Protein 1ZGK (pdb70)

Sequence (281 aa):
PKVGRLIYTAGGYFRQSLSYLEAYNPSNGTWLRLADLQQVPRRSGLAGCVVGGLLYAVGGRNNSPDGNTDSSALDCYNPTNQWSPPCAPSVPRNRIGVGVIDGHIYAVGGSHGCIHHNSVERYEPERDEEWHLVAPLTRRIGVGVAVLNRLLYAVGGFDGTNRLNSAECYYPERRNEWRITANTIRSGAGVCVVLHNCIYAAGGYDGQDQLNSVERYDVETETWTTFVAPKHRRSALGITVHQGRIYVLGGYDGHTTFLDSVECYDPDTDTWSEVTRTSGRSGVGVVAVT

Structure (mmCIF, N/CA/C/O backbone):
data_1ZGK
#
_entry.id   1ZGK
#
_cell.length_a   85.745
_cell.length_b   85.745
_cell.length_c   147.818
_cell.angle_alpha   90.00
_cell.angle_beta   90.00
_cell.angle_gamma   120.00
#
_symmetry.space_group_name_H-M   'P 65 2 2'
#
loop_
_entity.id
_entity.type
_entity.pdbx_description
1 polymer 'Kelch-like ECH-associated protein 1'
2 water water
#
loop_
_atom_site.group_PDB
_atom_site.id
_atom_site.type_symbol
_atom_site.label_atom_id
_atom_site.label_alt_id
_atom_site.label_comp_id
_atom_site.label_asym_id
_atom_site.label_entity_id
_atom_site.label_seq_id
_atom_site.pdbx_PDB_ins_code
_atom_site.Cartn_x
_atom_site.Cartn_y
_atom_site.Cartn_z
_atom_site.occupancy
_atom_site.B_iso_or_equiv
_atom_site.auth_seq_id
_atom_site.auth_comp_id
_atom_site.auth_asym_id
_atom_site.auth_atom_id
_atom_site.pdbx_PDB_model_num
ATOM 1 N N . PRO A 1 21 ? 0.865 43.995 46.751 1.00 23.26 322 PRO A N 1
ATOM 2 C CA . PRO A 1 21 ? 2.136 44.712 46.699 1.00 22.59 322 PRO A CA 1
ATOM 3 C C . PRO A 1 21 ? 3.002 44.380 47.899 1.00 21.43 322 PRO A C 1
ATOM 4 O O . PRO A 1 21 ? 2.488 44.183 48.998 1.00 21.43 322 PRO A O 1
ATOM 8 N N . LYS A 1 22 ? 4.309 44.278 47.682 1.00 19.66 323 LYS A N 1
ATOM 9 C CA . LYS A 1 22 ? 5.251 44.151 48.781 1.00 18.42 323 LYS A CA 1
ATOM 10 C C . LYS A 1 22 ? 5.430 45.558 49.329 1.00 17.50 323 LYS A C 1
ATOM 11 O O . LYS A 1 22 ? 5.798 46.464 48.598 1.00 19.31 323 LYS A O 1
ATOM 13 N N . VAL A 1 23 ? 5.130 45.757 50.606 1.00 15.59 324 VAL A N 1
ATOM 14 C CA . VAL A 1 23 ? 5.135 47.108 51.170 1.00 14.18 324 VAL A CA 1
ATOM 15 C C . VAL A 1 23 ? 6.108 47.289 52.319 1.00 13.24 324 VAL A C 1
ATOM 16 O O . VAL A 1 23 ? 6.126 48.341 52.952 1.00 13.89 324 VAL A O 1
ATOM 20 N N . GLY A 1 24 ? 6.933 46.282 52.580 1.00 11.75 325 GLY A N 1
ATOM 21 C CA . GLY A 1 24 ? 8.011 46.427 53.544 1.00 10.99 325 GLY A CA 1
ATOM 22 C C . GLY A 1 24 ? 7.674 45.941 54.936 1.00 10.66 325 GLY A C 1
ATOM 23 O O . GLY A 1 24 ? 8.347 46.319 55.889 1.00 11.07 325 GLY A O 1
ATOM 24 N N . ARG A 1 25 ? 6.666 45.087 55.077 1.00 10.33 326 ARG A N 1
ATOM 25 C CA . ARG A 1 25 ? 6.367 44.529 56.397 1.00 10.19 326 ARG A CA 1
ATOM 26 C C . ARG A 1 25 ? 7.509 43.649 56.881 1.00 8.68 326 ARG A C 1
ATOM 27 O O . ARG A 1 25 ? 8.264 43.078 56.096 1.00 8.49 326 ARG A O 1
ATOM 35 N N . LEU A 1 26 ? 7.630 43.582 58.187 1.00 7.91 327 LEU A N 1
ATOM 36 C CA . LEU A 1 26 ? 8.721 42.872 58.839 1.00 7.51 327 LEU A CA 1
ATOM 37 C C . LEU A 1 26 ? 8.191 41.779 59.745 1.00 7.59 327 LEU A C 1
ATOM 38 O O . LEU A 1 26 ? 7.041 41.815 60.190 1.00 8.20 327 LEU A O 1
ATOM 43 N N . ILE A 1 27 ? 9.063 40.823 60.048 1.00 7.39 328 ILE A N 1
ATOM 44 C CA . ILE A 1 27 ? 8.787 39.779 61.007 1.00 7.39 328 ILE A CA 1
ATOM 45 C C . ILE A 1 27 ? 9.423 40.194 62.316 1.00 7.15 328 ILE A C 1
ATOM 46 O O . ILE A 1 27 ? 10.639 40.354 62.383 1.00 8.73 328 ILE A O 1
ATOM 51 N N . TYR A 1 28 ? 8.605 40.335 63.361 1.00 6.94 329 TYR A N 1
ATOM 52 C CA . TYR A 1 28 ? 9.080 40.720 64.684 1.00 7.37 329 TYR A CA 1
ATOM 53 C C . TYR A 1 28 ? 9.160 39.508 65.576 1.00 7.63 329 TYR A C 1
ATOM 54 O O . TYR A 1 28 ? 8.223 38.694 65.610 1.00 8.70 329 TYR A O 1
ATOM 63 N N . THR A 1 29 ? 10.264 39.384 66.303 1.00 7.59 330 THR A N 1
ATOM 64 C CA . THR A 1 29 ? 10.420 38.366 67.329 1.00 7.30 330 THR A CA 1
ATOM 65 C C . THR A 1 29 ? 10.688 39.042 68.661 1.00 6.85 330 THR A C 1
ATOM 66 O O . THR A 1 29 ? 11.610 39.855 68.784 1.00 7.88 330 THR A O 1
ATOM 70 N N . ALA A 1 30 ? 9.870 38.681 69.642 1.00 6.87 331 ALA A N 1
ATOM 71 C CA . ALA A 1 30 ? 9.887 39.264 70.968 1.00 6.86 331 ALA A CA 1
ATOM 72 C C . ALA A 1 30 ? 10.173 38.201 72.002 1.00 6.61 331 ALA A C 1
ATOM 73 O O . ALA A 1 30 ? 9.537 37.139 72.013 1.00 7.35 331 ALA A O 1
ATOM 75 N N . GLY A 1 31 ? 11.124 38.492 72.882 1.00 6.48 332 GLY A N 1
ATOM 76 C CA . GLY A 1 31 ? 11.410 37.624 73.997 1.00 6.72 332 GLY A CA 1
ATOM 77 C C . GLY A 1 31 ? 12.072 36.338 73.551 1.00 6.70 332 GLY A C 1
ATOM 78 O O . GLY A 1 31 ? 12.822 36.316 72.588 1.00 7.90 332 GLY A O 1
ATOM 79 N N . GLY A 1 32 ? 11.818 35.278 74.294 1.00 6.52 333 GLY A N 1
ATOM 80 C CA . GLY A 1 32 ? 12.427 33.992 74.054 1.00 7.28 333 GLY A CA 1
ATOM 81 C C . GLY A 1 32 ? 13.278 33.535 75.204 1.00 6.77 333 GLY A C 1
ATOM 82 O O . GLY A 1 32 ? 13.302 34.159 76.257 1.00 7.50 333 GLY A O 1
ATOM 83 N N . TYR A 1 33 ? 13.947 32.403 74.998 1.00 6.56 334 TYR A N 1
ATOM 84 C CA . TYR A 1 33 ? 14.718 31.756 76.033 1.00 6.40 334 TYR A CA 1
ATOM 85 C C . TYR A 1 33 ? 16.018 31.224 75.469 1.00 6.34 334 TYR A C 1
ATOM 86 O O . TYR A 1 33 ? 16.037 30.496 74.487 1.00 6.61 334 TYR A O 1
ATOM 95 N N . PHE A 1 34 ? 17.118 31.574 76.121 1.00 6.54 335 PHE A N 1
ATOM 96 C CA . PHE A 1 34 ? 18.409 30.927 75.923 1.00 7.27 335 PHE A CA 1
ATOM 97 C C . PHE A 1 34 ? 19.190 31.188 77.189 1.00 7.29 335 PHE A C 1
ATOM 98 O O . PHE A 1 34 ? 19.546 32.332 77.473 1.00 7.18 335 PHE A O 1
ATOM 106 N N . ARG A 1 35 ? 19.365 30.141 77.987 1.00 7.14 336 ARG A N 1
ATOM 107 C CA . ARG A 1 35 ? 19.961 30.190 79.327 1.00 7.44 336 ARG A CA 1
ATOM 108 C C . ARG A 1 35 ? 19.092 30.858 80.379 1.00 7.93 336 ARG A C 1
ATOM 109 O O . ARG A 1 35 ? 19.200 30.534 81.542 1.00 10.41 336 ARG A O 1
ATOM 117 N N . GLN A 1 36 ? 18.247 31.790 79.963 1.00 6.75 337 GLN A N 1
ATOM 118 C CA . GLN A 1 36 ? 17.231 32.420 80.781 1.00 6.64 337 GLN A CA 1
ATOM 119 C C . GLN A 1 36 ? 16.268 33.111 79.808 1.00 6.19 337 GLN A C 1
ATOM 120 O O . GLN A 1 36 ? 16.555 33.225 78.607 1.00 6.11 337 GLN A O 1
ATOM 129 N N . SER A 1 37 ? 15.153 33.602 80.320 1.00 6.35 338 SER A N 1
ATOM 130 C CA . SER A 1 37 ? 14.222 34.380 79.488 1.00 6.47 338 SER A CA 1
ATOM 131 C C . SER A 1 37 ? 14.898 35.657 79.007 1.00 6.90 338 SER A C 1
ATOM 132 O O . SER A 1 37 ? 15.695 36.253 79.730 1.00 7.75 338 SER A O 1
ATOM 135 N N . LEU A 1 38 ? 14.528 36.093 77.805 1.00 6.61 339 LEU A N 1
ATOM 136 C CA . LEU A 1 38 ? 15.193 37.163 77.090 1.00 6.95 339 LEU A CA 1
ATOM 137 C C . LEU A 1 38 ? 14.256 38.360 76.922 1.00 7.32 339 LEU A C 1
ATOM 138 O O . LEU A 1 38 ? 13.025 38.230 76.961 1.00 7.95 339 LEU A O 1
ATOM 143 N N . SER A 1 39 ? 14.857 39.521 76.674 1.00 6.97 340 SER A N 1
ATOM 144 C CA . SER A 1 39 ? 14.120 40.763 76.474 1.00 7.50 340 SER A CA 1
ATOM 145 C C . SER A 1 39 ? 14.216 41.292 75.049 1.00 7.92 340 SER A C 1
ATOM 146 O O . SER A 1 39 ? 13.704 42.380 74.771 1.00 9.31 340 SER A O 1
ATOM 151 N N . TYR A 1 40 ? 14.825 40.538 74.145 1.00 7.23 341 TYR A N 1
ATOM 152 C CA . TYR A 1 40 ? 15.048 41.014 72.792 1.00 7.92 341 TYR A CA 1
ATOM 153 C C . TYR A 1 40 ? 13.763 41.322 72.051 1.00 8.10 341 TYR A C 1
ATOM 154 O O . TYR A 1 40 ? 12.801 40.564 72.115 1.00 9.17 341 TYR A O 1
ATOM 171 N N . LEU A 1 41 ? 13.793 42.396 71.275 1.00 7.89 342 LEU A N 1
ATOM 172 C CA . LEU A 1 41 ? 12.840 42.612 70.204 1.00 6.85 342 LEU A CA 1
ATOM 173 C C . LEU A 1 41 ? 13.671 42.908 68.979 1.00 6.99 342 LEU A C 1
ATOM 174 O O . LEU A 1 41 ? 14.482 43.838 68.985 1.00 7.70 342 LEU A O 1
ATOM 179 N N . GLU A 1 42 ? 13.495 42.086 67.957 1.00 6.91 343 GLU A N 1
ATOM 180 C CA . GLU A 1 42 ? 14.212 42.245 66.709 1.00 7.55 343 GLU A CA 1
ATOM 181 C C . GLU A 1 42 ? 13.274 42.050 65.550 1.00 7.83 343 GLU A C 1
ATOM 182 O O . GLU A 1 42 ? 12.295 41.331 65.663 1.00 8.70 343 GLU A O 1
ATOM 188 N N . ALA A 1 43 ? 13.564 42.734 64.455 1.00 8.20 344 ALA A N 1
ATOM 189 C CA . ALA A 1 43 ? 12.741 42.666 63.252 1.00 7.72 344 ALA A CA 1
ATOM 190 C C . ALA A 1 43 ? 13.594 42.196 62.083 1.00 8.20 344 ALA A C 1
ATOM 191 O O . ALA A 1 43 ? 14.674 42.730 61.846 1.00 9.13 344 ALA A O 1
ATOM 193 N N . TYR A 1 44 ? 13.085 41.207 61.363 1.00 8.52 345 TYR A N 1
ATOM 194 C CA . TYR A 1 44 ? 13.707 40.659 60.171 1.00 9.29 345 TYR A CA 1
ATOM 195 C C . TYR A 1 44 ? 12.985 41.156 58.935 1.00 9.61 345 TYR A C 1
ATOM 196 O O . TYR A 1 44 ? 11.751 41.117 58.867 1.00 9.39 345 TYR A O 1
ATOM 205 N N . ASN A 1 45 ? 13.763 41.620 57.959 1.00 10.61 346 ASN A N 1
ATOM 206 C CA . ASN A 1 45 ? 13.228 42.000 56.672 1.00 12.15 346 ASN A CA 1
ATOM 207 C C . ASN A 1 45 ? 13.538 40.896 55.666 1.00 12.78 346 ASN A C 1
ATOM 208 O O . ASN A 1 45 ? 14.688 40.803 55.213 1.00 13.39 346 ASN A O 1
ATOM 213 N N . PRO A 1 46 ? 12.543 40.058 55.314 1.00 14.37 347 PRO A N 1
ATOM 214 C CA . PRO A 1 46 ? 12.804 38.995 54.339 1.00 16.05 347 PRO A CA 1
ATOM 215 C C . PRO A 1 46 ? 13.284 39.487 52.976 1.00 17.44 347 PRO A C 1
ATOM 216 O O . PRO A 1 46 ? 13.940 38.727 52.255 1.00 18.56 347 PRO A O 1
ATOM 220 N N . SER A 1 47 ? 13.007 40.746 52.641 1.00 18.25 348 SER A N 1
ATOM 221 C CA . SER A 1 47 ? 13.401 41.281 51.333 1.00 19.03 348 SER A CA 1
ATOM 222 C C . SER A 1 47 ? 14.899 41.443 51.188 1.00 19.97 348 SER A C 1
ATOM 223 O O . SER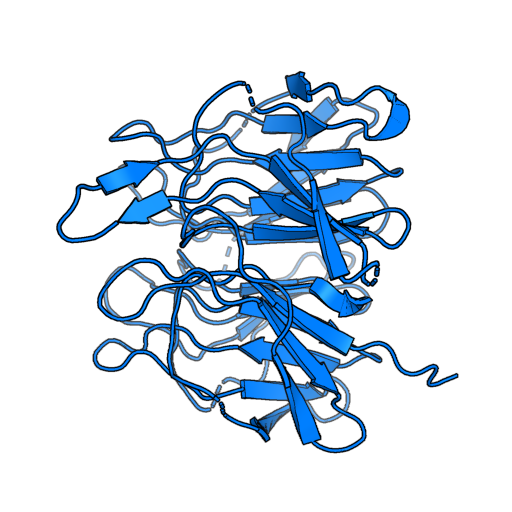 A 1 47 ? 15.428 41.242 50.092 1.00 21.24 348 SER A O 1
ATOM 228 N N . ASN A 1 48 ? 15.583 41.865 52.248 1.00 19.70 349 ASN A N 1
ATOM 229 C CA . ASN A 1 48 ? 17.029 42.100 52.181 1.00 20.09 349 ASN A CA 1
ATOM 230 C C . ASN A 1 48 ? 17.860 41.277 53.168 1.00 19.63 349 ASN A C 1
ATOM 231 O O . ASN A 1 48 ? 19.081 41.428 53.226 1.00 19.65 349 ASN A O 1
ATOM 236 N N . GLY A 1 49 ? 17.199 40.419 53.953 1.00 18.78 350 GLY A N 1
ATOM 237 C CA . GLY A 1 49 ? 17.899 39.511 54.845 1.00 18.33 350 GLY A CA 1
ATOM 238 C C . GLY A 1 49 ? 18.469 40.158 56.091 1.00 17.54 350 GLY A C 1
ATOM 239 O O . GLY A 1 49 ? 19.282 39.557 56.776 1.00 19.02 350 GLY A O 1
ATOM 240 N N . THR A 1 50 ? 18.039 41.379 56.394 1.00 16.72 351 THR A N 1
ATOM 241 C CA . THR A 1 50 ? 18.607 42.137 57.493 1.00 16.80 351 THR A CA 1
ATOM 242 C C . THR A 1 50 ? 17.776 42.004 58.761 1.00 14.41 351 THR A C 1
ATOM 243 O O . THR A 1 50 ? 16.549 41.861 58.708 1.00 13.25 351 THR A O 1
ATOM 247 N N . TRP A 1 51 ? 18.477 42.080 59.882 1.00 13.42 352 TRP A N 1
ATOM 248 C CA . TRP A 1 51 ? 17.904 42.109 61.203 1.00 12.75 352 TRP A CA 1
ATOM 249 C C . TRP A 1 51 ? 18.164 43.458 61.818 1.00 12.84 352 TRP A C 1
ATOM 250 O O . TRP A 1 51 ? 19.284 44.002 61.718 1.00 14.83 352 TRP A O 1
ATOM 261 N N . LEU A 1 52 ? 17.149 43.987 62.484 1.00 11.90 353 LEU A N 1
ATOM 262 C CA . LEU A 1 52 ? 17.244 45.231 63.196 1.00 11.37 353 LEU A CA 1
ATOM 263 C C . LEU A 1 52 ? 16.862 44.994 64.640 1.00 10.33 353 LEU A C 1
ATOM 264 O O . LEU A 1 52 ? 15.804 44.451 64.912 1.00 11.06 353 LEU A O 1
ATOM 269 N N . ARG A 1 53 ? 17.695 45.444 65.561 1.00 9.97 354 ARG A N 1
ATOM 270 C CA . ARG A 1 53 ? 17.375 45.372 66.947 1.00 10.36 354 ARG A CA 1
ATOM 271 C C . ARG A 1 53 ? 16.593 46.605 67.392 1.00 9.72 354 ARG A C 1
ATOM 272 O O . ARG A 1 53 ? 16.958 47.752 67.093 1.00 10.51 354 ARG A O 1
ATOM 280 N N . LEU A 1 54 ? 15.502 46.339 68.102 1.00 9.43 355 LEU A N 1
ATOM 281 C CA . LEU A 1 54 ? 14.553 47.358 68.524 1.00 9.16 355 LEU A CA 1
ATOM 282 C C . LEU A 1 54 ? 14.507 47.454 70.041 1.00 9.21 355 LEU A C 1
ATOM 283 O O . LEU A 1 54 ? 15.283 46.803 70.731 1.00 9.34 355 LEU A O 1
ATOM 288 N N . ALA A 1 55 ? 13.621 48.285 70.575 1.00 8.98 356 ALA A N 1
ATOM 289 C CA . ALA A 1 55 ? 13.534 48.500 72.017 1.00 8.97 356 ALA A CA 1
ATOM 290 C C . ALA A 1 55 ? 13.249 47.190 72.746 1.00 8.60 356 ALA A C 1
ATOM 291 O O . ALA A 1 55 ? 12.358 46.436 72.370 1.00 8.78 356 ALA A O 1
ATOM 293 N N . ASP A 1 56 ? 14.007 46.925 73.804 1.00 9.54 357 ASP A N 1
ATOM 294 C CA . ASP A 1 56 ? 13.848 45.715 74.583 1.00 10.19 357 ASP A CA 1
ATOM 295 C C . ASP A 1 56 ? 12.499 45.715 75.292 1.00 9.98 357 ASP A C 1
ATOM 296 O O . ASP A 1 56 ? 11.985 46.761 75.677 1.00 10.39 357 ASP A O 1
ATOM 301 N N . LEU A 1 57 ? 11.951 44.524 75.496 1.00 9.43 358 LEU A N 1
ATOM 302 C CA . LEU A 1 57 ? 10.899 44.352 76.472 1.00 9.69 358 LEU A CA 1
ATOM 303 C C . LEU A 1 57 ? 11.394 44.874 77.789 1.00 11.45 358 LEU A C 1
ATOM 304 O O . LEU A 1 57 ? 12.577 44.725 78.113 1.00 12.54 358 LEU A O 1
ATOM 309 N N A GLN A 1 58 ? 10.535 45.495 78.575 0.50 13.01 359 GLN A N 1
ATOM 310 N N B GLN A 1 58 ? 10.446 45.385 78.566 0.50 13.23 359 GLN A N 1
ATOM 311 C CA A GLN A 1 58 ? 10.969 45.939 79.894 0.50 13.76 359 GLN A CA 1
ATOM 312 C CA B GLN A 1 58 ? 10.687 45.976 79.878 0.50 14.22 359 GLN A CA 1
ATOM 313 C C A GLN A 1 58 ? 11.385 44.732 80.732 0.50 13.58 359 GLN A C 1
ATOM 314 C C B GLN A 1 58 ? 10.869 44.942 81.006 0.50 14.30 359 GLN A C 1
ATOM 315 O O A GLN A 1 58 ? 12.469 44.742 81.343 0.50 12.82 359 GLN A O 1
ATOM 316 O O B GLN A 1 58 ? 11.190 45.304 82.132 0.50 13.22 359 GLN A O 1
ATOM 319 N N . VAL A 1 59 ? 10.545 43.688 80.708 1.00 14.00 360 VAL A N 1
ATOM 320 C CA . VAL A 1 59 ? 10.717 42.532 81.589 1.00 13.84 360 VAL A CA 1
ATOM 321 C C . VAL A 1 59 ? 10.958 41.337 80.653 1.00 12.46 360 VAL A C 1
ATOM 322 O O . VAL A 1 59 ? 10.219 41.173 79.686 1.00 11.05 360 VAL A O 1
ATOM 326 N N . PRO A 1 60 ? 12.001 40.509 80.898 1.00 12.05 361 PRO A N 1
ATOM 327 C CA . PRO A 1 60 ? 12.207 39.373 80.010 1.00 10.94 361 PRO A CA 1
ATOM 328 C C . PRO A 1 60 ? 11.004 38.436 80.005 1.00 10.07 361 PRO A C 1
ATOM 329 O O . PRO A 1 60 ? 10.277 38.315 80.993 1.00 12.14 361 PRO A O 1
ATOM 333 N N . ARG A 1 61 ? 10.809 37.763 78.889 1.00 8.36 362 ARG A N 1
ATOM 334 C CA A ARG A 1 61 ? 9.576 37.012 78.586 0.50 8.89 362 ARG A CA 1
ATOM 335 C CA B ARG A 1 61 ? 9.665 36.919 78.747 0.50 9.11 362 ARG A CA 1
ATOM 336 C C . ARG A 1 61 ? 9.939 35.828 77.720 1.00 7.90 362 ARG A C 1
ATOM 337 O O . ARG A 1 61 ? 10.484 36.079 76.654 1.00 8.51 362 ARG A O 1
ATOM 352 N N . SER A 1 62 ? 9.592 34.594 78.113 1.00 7.38 363 SER A N 1
ATOM 353 C CA . SER A 1 62 ? 9.619 33.433 77.228 1.00 7.12 363 SER A CA 1
ATOM 354 C C . SER A 1 62 ? 8.289 32.705 77.335 1.00 6.38 363 SER A C 1
ATOM 355 O O . SER A 1 62 ? 7.576 32.838 78.314 1.00 7.01 363 SER A O 1
ATOM 358 N N . GLY A 1 63 ? 7.957 31.927 76.324 1.00 6.57 364 GLY A N 1
ATOM 359 C CA . GLY A 1 63 ? 6.697 31.185 76.343 1.00 6.56 364 GLY A CA 1
ATOM 360 C C . GLY A 1 63 ? 5.472 32.053 76.096 1.00 6.54 364 GLY A C 1
ATOM 361 O O . GLY A 1 63 ? 4.347 31.622 76.316 1.00 8.01 364 GLY A O 1
ATOM 362 N N . LEU A 1 64 ? 5.719 33.276 75.623 1.00 6.57 365 LEU A N 1
ATOM 363 C CA . LEU A 1 64 ? 4.677 34.237 75.288 1.00 6.87 365 LEU A CA 1
ATOM 364 C C . LEU A 1 64 ? 4.202 34.021 73.879 1.00 6.76 365 LEU A C 1
ATOM 365 O O . LEU A 1 64 ? 4.803 33.261 73.109 1.00 8.20 365 LEU A O 1
ATOM 370 N N . ALA A 1 65 ? 3.135 34.720 73.528 1.00 6.61 366 ALA A N 1
ATOM 371 C CA . ALA A 1 65 ? 2.712 34.796 72.151 1.00 6.55 366 ALA A CA 1
ATOM 372 C C . ALA A 1 65 ? 2.666 36.246 71.715 1.00 6.91 366 ALA A C 1
ATOM 373 O O . ALA A 1 65 ? 2.429 37.133 72.519 1.00 8.96 366 ALA A O 1
ATOM 375 N N . GLY A 1 66 ? 2.882 36.457 70.425 1.00 7.33 367 GLY A N 1
ATOM 376 C CA . GLY A 1 66 ? 2.764 37.754 69.810 1.00 7.85 367 GLY A CA 1
ATOM 377 C C . GLY A 1 66 ? 1.590 37.809 68.869 1.00 7.84 367 GLY A C 1
ATOM 378 O O . GLY A 1 66 ? 1.164 36.795 68.318 1.00 9.52 367 GLY A O 1
ATOM 379 N N . CYS A 1 67 ? 1.103 39.016 68.646 1.00 6.79 368 CYS A N 1
ATOM 380 C CA . CYS A 1 67 ? 0.104 39.265 67.630 1.00 6.63 368 CYS A CA 1
ATOM 381 C C . CYS A 1 67 ? 0.125 40.735 67.277 1.00 6.61 368 CYS A C 1
ATOM 382 O O . CYS A 1 67 ? 0.728 41.549 67.977 1.00 7.50 368 CYS A O 1
ATOM 385 N N . VAL A 1 68 ? -0.549 41.084 66.199 1.00 6.98 369 VAL A N 1
ATOM 386 C CA . VAL A 1 68 ? -0.679 42.464 65.779 1.00 7.20 369 VAL A CA 1
ATOM 387 C C . VAL A 1 68 ? -2.148 42.812 65.654 1.00 7.89 369 VAL A C 1
ATOM 388 O O . VAL A 1 68 ? -2.941 42.045 65.118 1.00 9.52 369 VAL A O 1
ATOM 392 N N . VAL A 1 69 ? -2.496 43.982 66.165 1.00 6.83 370 VAL A N 1
ATOM 393 C CA . VAL A 1 69 ? -3.842 44.529 66.010 1.00 7.84 370 VAL A CA 1
ATOM 394 C C . VAL A 1 69 ? -3.679 46.021 65.798 1.00 8.24 370 VAL A C 1
ATOM 395 O O . VAL A 1 69 ? -2.994 46.686 66.581 1.00 8.40 370 VAL A O 1
ATOM 399 N N . GLY A 1 70 ? -4.312 46.566 64.773 1.00 10.16 371 GLY A N 1
ATOM 400 C CA . GLY A 1 70 ? -4.280 48.013 64.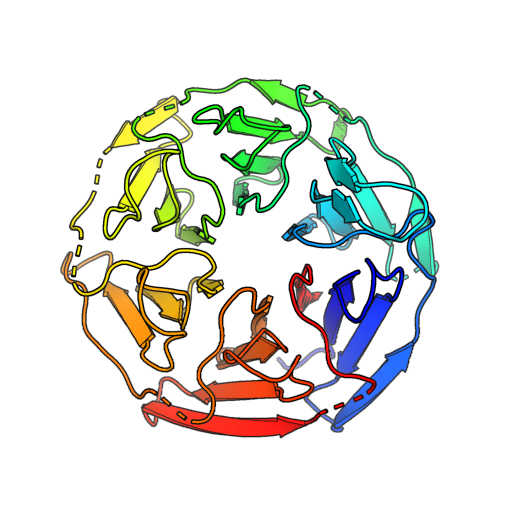558 1.00 11.04 371 GLY A CA 1
ATOM 401 C C . GLY A 1 70 ? -2.871 48.563 64.474 1.00 10.97 371 GLY A C 1
ATOM 402 O O . GLY A 1 70 ? -2.605 49.636 65.011 1.00 13.42 371 GLY A O 1
ATOM 403 N N . GLY A 1 71 ? -1.972 47.835 63.809 1.00 10.57 372 GLY A N 1
ATOM 404 C CA . GLY A 1 71 ? -0.594 48.284 63.601 1.00 10.71 372 GLY A CA 1
ATOM 405 C C . GLY A 1 71 ? 0.330 48.213 64.808 1.00 10.44 372 GLY A C 1
ATOM 406 O O . GLY A 1 71 ? 1.470 48.646 64.722 1.00 12.55 372 GLY A O 1
ATOM 407 N N . LEU A 1 72 ? -0.146 47.650 65.915 1.00 8.37 373 LEU A N 1
ATOM 408 C CA . LEU A 1 72 ? 0.642 47.537 67.122 1.00 8.00 373 LEU A CA 1
ATOM 409 C C . LEU A 1 72 ? 0.925 46.065 67.366 1.00 6.99 373 LEU A C 1
ATOM 410 O O . LEU A 1 72 ? 0.073 45.200 67.121 1.00 7.93 373 LEU A O 1
ATOM 415 N N . LEU A 1 73 ? 2.115 45.795 67.889 1.00 7.30 374 LEU A N 1
ATOM 416 C CA . LEU A 1 73 ? 2.533 44.459 68.281 1.00 7.37 374 LEU A CA 1
ATOM 417 C C . LEU A 1 73 ? 2.235 44.256 69.763 1.00 7.49 374 LEU A C 1
ATOM 418 O O . LEU A 1 73 ? 2.546 45.112 70.573 1.00 9.64 374 LEU A O 1
ATOM 423 N N . TYR A 1 74 ? 1.594 43.148 70.099 1.00 6.24 375 TYR A N 1
ATOM 424 C CA . TYR A 1 74 ? 1.312 42.809 71.471 1.00 6.40 375 TYR A CA 1
ATOM 425 C C . TYR A 1 74 ? 2.075 41.553 71.871 1.00 6.74 375 TYR A C 1
ATOM 426 O O . TYR A 1 74 ? 2.162 40.592 71.122 1.00 7.82 375 TYR A O 1
ATOM 435 N N . ALA A 1 75 ? 2.619 41.601 73.079 1.00 6.59 376 ALA A N 1
ATOM 436 C CA . ALA A 1 75 ? 3.322 40.497 73.710 1.00 6.59 376 ALA A CA 1
ATOM 437 C C . ALA A 1 75 ? 2.450 40.043 74.873 1.00 6.31 376 ALA A C 1
ATOM 438 O O . ALA A 1 75 ? 2.172 40.824 75.780 1.00 6.98 376 ALA A O 1
ATOM 440 N N . VAL A 1 76 ? 2.036 38.778 74.842 1.00 5.64 377 VAL A N 1
ATOM 441 C CA . VAL A 1 76 ? 0.978 38.256 75.705 1.00 5.91 377 VAL A CA 1
ATOM 442 C C . VAL A 1 76 ? 1.465 37.057 76.510 1.00 5.84 377 VAL A C 1
ATOM 443 O O . VAL A 1 76 ? 1.906 36.070 75.949 1.00 6.10 377 VAL A O 1
ATOM 447 N N . GLY A 1 77 ? 1.360 37.143 77.826 1.00 5.75 378 GLY A N 1
ATOM 448 C CA . GLY A 1 77 ? 1.655 36.003 78.683 1.00 6.29 378 GLY A CA 1
ATOM 449 C C . GLY A 1 77 ? 3.105 35.596 78.686 1.00 6.47 378 GLY A C 1
ATOM 450 O O . GLY A 1 77 ? 3.991 36.430 78.507 1.00 7.30 378 GLY A O 1
ATOM 451 N N . GLY A 1 78 ? 3.342 34.315 78.934 1.00 6.47 379 GLY A N 1
ATOM 452 C CA . GLY A 1 78 ? 4.683 33.771 79.059 1.00 6.82 379 GLY A CA 1
ATOM 453 C C . GLY A 1 78 ? 5.158 33.657 80.492 1.00 6.87 379 GLY A C 1
ATOM 454 O O . GLY A 1 78 ? 4.367 33.402 81.400 1.00 7.27 379 GLY A O 1
ATOM 455 N N . ARG A 1 79 ? 6.462 33.835 80.666 1.00 6.80 380 ARG A N 1
ATOM 456 C CA . ARG A 1 79 ? 7.151 33.535 81.921 1.00 7.92 380 ARG A CA 1
ATOM 457 C C . ARG A 1 79 ? 8.478 34.265 81.917 1.00 7.36 380 ARG A C 1
ATOM 458 O O . ARG A 1 79 ? 9.058 34.524 80.881 1.00 8.25 380 ARG A O 1
ATOM 466 N N . ASN A 1 80 ? 8.974 34.549 83.108 1.00 7.82 381 ASN A N 1
ATOM 467 C CA . ASN A 1 80 ? 10.364 34.960 83.274 1.00 8.13 381 ASN A CA 1
ATOM 468 C C . ASN A 1 80 ? 11.019 33.881 84.119 1.00 7.77 381 ASN A C 1
ATOM 469 O O . ASN A 1 80 ? 10.705 33.724 85.299 1.00 9.11 381 ASN A O 1
ATOM 474 N N . ASN A 1 81 ? 11.896 33.119 83.486 1.00 7.20 382 ASN A N 1
ATOM 475 C CA . ASN A 1 81 ? 12.634 32.033 84.109 1.00 7.54 382 ASN A CA 1
ATOM 476 C C . ASN A 1 81 ? 14.121 32.371 84.011 1.00 6.67 382 ASN A C 1
ATOM 477 O O . ASN A 1 81 ? 14.682 32.473 82.922 1.00 7.09 382 ASN A O 1
ATOM 482 N N . SER A 1 82 ? 14.768 32.510 85.165 1.00 6.41 383 SER A N 1
ATOM 483 C CA . SER A 1 82 ? 16.188 32.844 85.230 1.00 6.19 383 SER A CA 1
ATOM 484 C C . SER A 1 82 ? 16.672 32.475 86.610 1.00 5.42 383 SER A C 1
ATOM 485 O O . SER A 1 82 ? 15.886 32.043 87.459 1.00 5.40 383 SER A O 1
ATOM 488 N N . PRO A 1 83 ? 17.964 32.701 86.882 1.00 5.13 384 PRO A N 1
ATOM 489 C CA . PRO A 1 83 ? 18.443 32.519 88.245 1.00 5.44 384 PRO A CA 1
ATOM 490 C C . PRO A 1 83 ? 17.811 33.429 89.283 1.00 6.30 384 PRO A C 1
ATOM 491 O O . PRO A 1 83 ? 18.019 33.211 90.466 1.00 6.48 384 PRO A O 1
ATOM 495 N N . ASP A 1 84 ? 17.052 34.426 88.838 1.00 6.88 385 ASP A N 1
ATOM 496 C CA . ASP A 1 84 ? 16.258 35.250 89.744 1.00 7.89 385 ASP A CA 1
ATOM 497 C C . ASP A 1 84 ? 14.818 34.758 89.934 1.00 8.36 385 ASP A C 1
ATOM 498 O O . ASP A 1 84 ? 14.012 35.472 90.495 1.00 9.72 385 ASP A O 1
ATOM 503 N N . GLY A 1 85 ? 14.510 33.535 89.509 1.00 7.18 386 GLY A N 1
ATOM 504 C CA . GLY A 1 85 ? 13.236 32.903 89.784 1.00 7.68 386 GLY A CA 1
ATOM 505 C C . GLY A 1 85 ? 12.474 32.516 88.540 1.00 8.20 386 GLY A C 1
ATOM 506 O O . GLY A 1 85 ? 12.810 32.928 87.433 1.00 9.42 386 GLY A O 1
ATOM 507 N N . ASN A 1 86 ? 11.426 31.729 88.734 1.00 8.25 387 ASN A N 1
ATOM 508 C CA . ASN A 1 86 ? 10.585 31.259 87.640 1.00 8.58 387 ASN A CA 1
ATOM 509 C C . ASN A 1 86 ? 9.164 31.686 87.932 1.00 9.27 387 ASN A C 1
ATOM 510 O O . ASN A 1 86 ? 8.539 31.149 88.834 1.00 11.28 387 ASN A O 1
ATOM 515 N N . THR A 1 87 ? 8.666 32.671 87.195 1.00 8.95 388 THR A N 1
ATOM 516 C CA . THR A 1 87 ? 7.326 33.204 87.432 1.00 9.74 388 THR A CA 1
ATOM 517 C C . THR A 1 87 ? 6.594 33.328 86.119 1.00 9.10 388 THR A C 1
ATOM 518 O O . THR A 1 87 ? 7.117 33.869 85.153 1.00 10.43 388 THR A O 1
ATOM 525 N N . ASP A 1 88 ? 5.366 32.846 86.096 1.00 7.97 389 ASP A N 1
ATOM 526 C CA . ASP A 1 88 ? 4.501 32.970 84.921 1.00 8.01 389 ASP A CA 1
ATOM 527 C C . ASP A 1 88 ? 3.907 34.372 84.852 1.00 8.20 389 ASP A C 1
ATOM 528 O O . ASP A 1 88 ? 3.714 35.027 85.864 1.00 8.96 389 ASP A O 1
ATOM 533 N N . SER A 1 89 ? 3.621 34.828 83.642 1.00 7.55 390 SER A N 1
ATOM 534 C CA . SER A 1 89 ? 3.198 36.198 83.406 1.00 7.89 390 SER A CA 1
ATOM 535 C C . SER A 1 89 ? 1.742 36.306 82.943 1.00 7.26 390 SER A C 1
ATOM 536 O O . SER A 1 89 ? 1.299 35.560 82.073 1.00 7.69 390 SER A O 1
ATOM 539 N N . SER A 1 90 ? 1.023 37.265 83.516 1.00 6.85 391 SER A N 1
ATOM 540 C CA . SER A 1 90 ? -0.283 37.667 83.021 1.00 7.53 391 SER A CA 1
ATOM 541 C C . SER A 1 90 ? -0.218 38.946 82.198 1.00 7.44 391 SER A C 1
ATOM 542 O O . SER A 1 90 ? -1.240 39.532 81.872 1.00 8.16 391 SER A O 1
ATOM 545 N N . ALA A 1 91 ? 0.981 39.381 81.853 1.00 7.57 392 ALA A N 1
ATOM 546 C CA . ALA A 1 91 ? 1.173 40.671 81.235 1.00 7.58 392 ALA A CA 1
ATOM 547 C C . ALA A 1 91 ? 0.725 40.733 79.791 1.00 7.09 392 ALA A C 1
ATOM 548 O O . ALA A 1 91 ? 0.806 39.760 79.036 1.00 7.79 392 ALA A O 1
ATOM 550 N N . LEU A 1 92 ? 0.282 41.934 79.437 1.00 6.99 393 LEU A N 1
ATOM 551 C CA . LEU A 1 92 ? 0.073 42.350 78.073 1.00 6.82 393 LEU A CA 1
ATOM 552 C C . LEU A 1 92 ? 0.821 43.650 77.872 1.00 6.57 393 LEU A C 1
ATOM 553 O O . LEU A 1 92 ? 0.593 44.610 78.585 1.00 7.82 393 LEU A O 1
ATOM 558 N N . ASP A 1 93 ? 1.720 43.671 76.896 1.00 7.22 394 ASP A N 1
ATOM 559 C CA . ASP A 1 93 ? 2.476 44.875 76.554 1.00 7.05 394 ASP A CA 1
ATOM 560 C C . ASP A 1 93 ? 2.340 45.113 75.069 1.00 6.82 394 ASP A C 1
ATOM 561 O O . ASP A 1 93 ? 2.242 44.179 74.289 1.00 7.30 394 ASP A O 1
ATOM 566 N N . CYS A 1 94 ? 2.342 46.386 74.704 1.00 7.35 395 CYS A N 1
ATOM 567 C CA . CYS A 1 94 ? 2.143 46.795 73.344 1.00 7.55 395 CYS A CA 1
ATOM 568 C C . CYS A 1 94 ? 3.330 47.612 72.830 1.00 7.49 395 CYS A C 1
ATOM 569 O O . CYS A 1 94 ? 3.822 48.488 73.518 1.00 8.09 395 CYS A O 1
ATOM 574 N N . TYR A 1 95 ? 3.805 47.250 71.650 1.00 6.90 396 TYR A N 1
ATOM 575 C CA . TYR A 1 95 ? 4.918 47.912 71.004 1.00 6.65 396 TYR A CA 1
ATOM 576 C C . TYR A 1 95 ? 4.408 48.627 69.760 1.00 6.41 396 TYR A C 1
ATOM 577 O O . TYR A 1 95 ? 3.746 48.026 68.923 1.00 6.80 396 TYR A O 1
ATOM 586 N N . ASN A 1 96 ? 4.684 49.924 69.680 1.00 6.86 397 ASN A N 1
ATOM 587 C CA . ASN A 1 96 ? 4.346 50.713 68.513 1.00 6.85 397 ASN A CA 1
ATOM 588 C C . ASN A 1 96 ? 5.590 50.832 67.628 1.00 7.40 397 ASN A C 1
ATOM 589 O O . ASN A 1 96 ? 6.556 51.507 67.998 1.00 7.46 397 ASN A O 1
ATOM 594 N N . PRO A 1 97 ? 5.598 50.163 66.481 1.00 7.28 398 PRO A N 1
ATOM 595 C CA . PRO A 1 97 ? 6.787 50.255 65.641 1.00 8.00 398 PRO A CA 1
ATOM 596 C C . PRO A 1 97 ? 7.104 51.676 65.173 1.00 7.84 398 PRO A C 1
ATOM 597 O O . PRO A 1 97 ? 8.250 51.957 64.844 1.00 7.94 398 PRO A O 1
ATOM 609 N N . THR A 1 99 ? 6.967 54.420 67.000 1.00 8.85 400 THR A N 1
ATOM 610 C CA . THR A 1 99 ? 7.632 55.169 68.057 1.00 9.16 400 THR A CA 1
ATOM 611 C C . THR A 1 99 ? 8.793 54.386 68.680 1.00 9.46 400 THR A C 1
ATOM 612 O O . THR A 1 99 ? 9.578 54.953 69.427 1.00 9.76 400 THR A O 1
ATOM 616 N N . ASN A 1 100 ? 8.887 53.082 68.399 1.00 8.52 401 ASN A N 1
ATOM 617 C CA . ASN A 1 100 ? 9.879 52.202 69.022 1.00 8.35 401 ASN A CA 1
ATOM 618 C C . ASN A 1 100 ? 9.755 52.240 70.528 1.00 9.02 401 ASN A C 1
ATOM 619 O O . ASN A 1 100 ? 10.754 52.149 71.246 1.00 9.69 401 ASN A O 1
ATOM 624 N N . GLN A 1 101 ? 8.505 52.262 71.008 1.00 9.09 402 GLN A N 1
ATOM 625 C CA . GLN A 1 101 ? 8.244 52.244 72.439 1.00 10.63 402 GLN A CA 1
ATOM 626 C C . GLN A 1 101 ? 7.260 51.142 72.814 1.00 8.70 402 GLN A C 1
ATOM 627 O O . GLN A 1 101 ? 6.271 50.902 72.111 1.00 8.96 402 GLN A O 1
ATOM 633 N N . TRP A 1 102 ? 7.538 50.514 73.948 1.00 8.29 403 TRP A N 1
ATOM 634 C CA . TRP A 1 102 ? 6.606 49.619 74.605 1.00 8.48 403 TRP A CA 1
ATOM 635 C C . TRP A 1 102 ? 5.753 50.365 75.609 1.00 9.30 403 TRP A C 1
ATOM 636 O O . TRP A 1 102 ? 6.244 51.255 76.314 1.00 10.94 403 TRP A O 1
ATOM 647 N N . SER A 1 103 ? 4.486 49.964 75.696 1.00 9.34 404 SER A N 1
ATOM 648 C CA . SER A 1 103 ? 3.524 50.490 76.649 1.00 10.21 404 SER A CA 1
ATOM 649 C C . SER A 1 103 ? 2.831 49.336 77.360 1.00 9.71 404 SER A C 1
ATOM 650 O O . SER A 1 103 ? 2.367 48.411 76.713 1.00 9.45 404 SER A O 1
ATOM 653 N N . PRO A 1 104 ? 2.741 49.370 78.680 1.00 9.03 405 PRO A N 1
ATOM 654 C CA A PRO A 1 104 ? 1.967 48.346 79.372 0.50 9.17 405 PRO A CA 1
ATOM 655 C CA B PRO A 1 104 ? 1.943 48.371 79.389 0.50 9.31 405 PRO A CA 1
ATOM 656 C C . PRO A 1 104 ? 0.462 48.489 79.111 1.00 9.21 405 PRO A C 1
ATOM 657 O O . PRO A 1 104 ? -0.055 49.596 78.962 1.00 10.63 405 PRO A O 1
ATOM 664 N N . CYS A 1 105 ? -0.218 47.355 79.068 1.00 8.61 406 CYS A N 1
ATOM 665 C CA . CYS A 1 105 ? -1.656 47.285 78.930 1.00 8.26 406 CYS A CA 1
ATOM 666 C C . CYS A 1 105 ? -2.232 46.560 80.135 1.00 7.70 406 CYS A C 1
ATOM 667 O O . CYS A 1 105 ? -1.511 46.094 80.991 1.00 8.26 406 CYS A O 1
ATOM 670 N N . ALA A 1 106 ? -3.546 46.442 80.179 1.00 7.94 407 ALA A N 1
ATOM 671 C CA . ALA A 1 106 ? -4.187 45.744 81.281 1.00 8.16 407 ALA A CA 1
ATOM 672 C C . ALA A 1 106 ? -3.749 44.277 81.281 1.00 7.23 407 ALA A C 1
ATOM 673 O O . ALA A 1 106 ? -3.684 43.636 80.230 1.00 7.55 407 ALA A O 1
ATOM 675 N N . PRO A 1 107 ? -3.451 43.726 82.455 1.00 7.82 408 PRO A N 1
ATOM 676 C CA . PRO A 1 107 ? -3.100 42.320 82.550 1.00 8.38 408 PRO A CA 1
ATOM 677 C C . PRO A 1 107 ? -4.307 41.390 82.438 1.00 8.03 408 PRO A C 1
ATOM 678 O O . PRO A 1 107 ? -5.455 41.776 82.698 1.00 8.07 408 PRO A O 1
ATOM 690 N N . SER A 1 109 ? -6.564 37.968 83.480 1.00 7.06 410 SER A N 1
ATOM 691 C CA . SER A 1 109 ? -7.082 37.463 84.745 1.00 7.51 410 SER A CA 1
ATOM 692 C C . SER A 1 109 ? -6.145 36.510 85.468 1.00 7.69 410 SER A C 1
ATOM 693 O O . SER A 1 109 ? -6.232 36.366 86.680 1.00 9.29 410 SER A O 1
ATOM 696 N N . VAL A 1 110 ? -5.288 35.817 84.718 1.00 7.20 411 VAL A N 1
ATOM 697 C CA . VAL A 1 110 ? -4.412 34.782 85.264 1.00 7.50 411 VAL A CA 1
ATOM 698 C C . VAL A 1 110 ? -3.124 34.741 84.445 1.00 7.06 411 VAL A C 1
ATOM 699 O O . VAL A 1 110 ? -3.131 35.073 83.259 1.00 6.47 411 VAL A O 1
ATOM 706 N N . PRO A 1 111 ? -2.000 34.343 85.065 1.00 7.00 412 PRO A N 1
ATOM 707 C CA . PRO A 1 111 ? -0.803 34.114 84.285 1.00 6.86 412 PRO A CA 1
ATOM 708 C C . PRO A 1 111 ? -0.985 32.943 83.318 1.00 6.40 412 PRO A C 1
ATOM 709 O O . PRO A 1 111 ? -1.694 31.977 83.625 1.00 6.47 412 PRO A O 1
ATOM 713 N N . ARG A 1 112 ? -0.324 33.032 82.165 1.00 6.12 413 ARG A N 1
ATOM 714 C CA . ARG A 1 112 ? -0.427 32.007 81.132 1.00 6.22 413 ARG A CA 1
ATOM 715 C C . ARG A 1 112 ?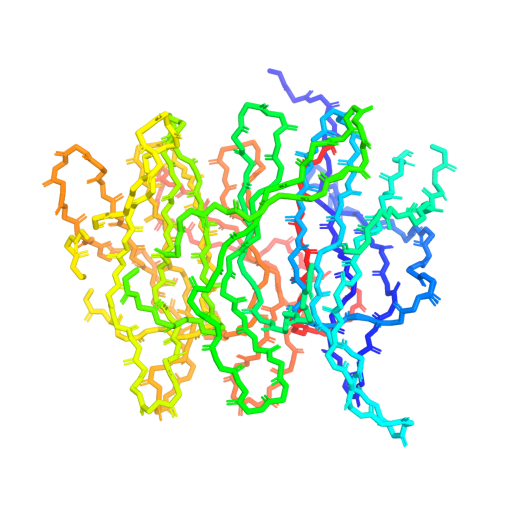 0.907 31.816 80.432 1.00 6.35 413 ARG A C 1
ATOM 716 O O . ARG A 1 112 ? 1.208 32.487 79.455 1.00 7.12 413 ARG A O 1
ATOM 724 N N . ASN A 1 113 ? 1.699 30.880 80.936 1.00 5.94 414 ASN A N 1
ATOM 725 C CA . ASN A 1 113 ? 2.898 30.460 80.220 1.00 6.48 414 ASN A CA 1
ATOM 726 C C . ASN A 1 113 ? 2.515 29.476 79.112 1.00 5.95 414 ASN A C 1
ATOM 727 O O . ASN A 1 113 ? 1.630 28.636 79.291 1.00 6.81 414 ASN A O 1
ATOM 732 N N . ARG A 1 114 ? 3.184 29.564 77.977 1.00 5.99 415 ARG A N 1
ATOM 733 C CA . ARG A 1 114 ? 2.942 28.627 76.882 1.00 6.65 415 ARG A CA 1
ATOM 734 C C . ARG A 1 114 ? 1.474 28.716 76.452 1.00 6.50 415 ARG A C 1
ATOM 735 O O . ARG A 1 114 ? 0.774 27.734 76.214 1.00 6.31 415 ARG A O 1
ATOM 743 N N . ILE A 1 115 ? 1.086 29.980 76.309 1.00 6.61 416 ILE A N 1
ATOM 744 C CA . ILE A 1 115 ? -0.205 30.483 75.869 1.00 6.72 416 ILE A CA 1
ATOM 745 C C . ILE A 1 115 ? -0.360 30.386 74.370 1.00 6.98 416 ILE A C 1
ATOM 746 O O . ILE A 1 115 ? 0.617 30.397 73.637 1.00 7.70 416 ILE A O 1
ATOM 751 N N . GLY A 1 116 ? -1.614 30.377 73.922 1.00 6.57 417 GLY A N 1
ATOM 752 C CA . GLY A 1 116 ? -1.925 30.594 72.515 1.00 7.60 417 GLY A CA 1
ATOM 753 C C . GLY A 1 116 ? -2.769 31.847 72.357 1.00 6.20 417 GLY A C 1
ATOM 754 O O . GLY A 1 116 ? -3.586 32.146 73.216 1.00 7.04 417 GLY A O 1
ATOM 755 N N . VAL A 1 117 ? -2.563 32.566 71.272 1.00 6.13 418 VAL A N 1
ATOM 756 C CA . VAL A 1 117 ? -3.329 33.774 71.008 1.00 6.30 418 VAL A CA 1
ATOM 757 C C . VAL A 1 117 ? -3.801 33.841 69.569 1.00 6.58 418 VAL A C 1
ATOM 758 O O . VAL A 1 117 ? -3.126 33.381 68.670 1.00 7.17 418 VAL A O 1
ATOM 765 N N . GLY A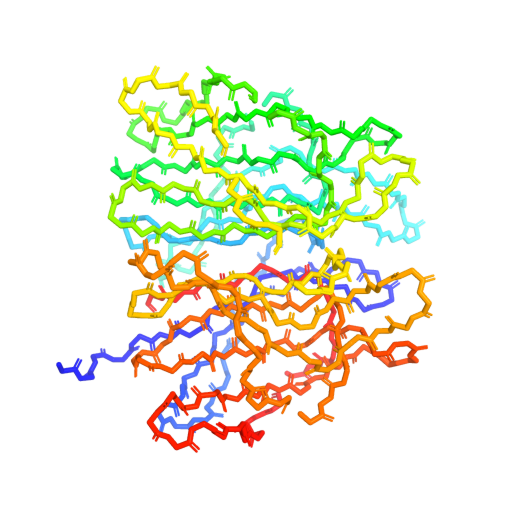 1 118 ? -4.976 34.425 69.377 1.00 6.15 419 GLY A N 1
ATOM 766 C CA . GLY A 1 118 ? -5.481 34.738 68.048 1.00 6.77 419 GLY A CA 1
ATOM 767 C C . GLY A 1 118 ? -6.267 36.021 68.080 1.00 6.48 419 GLY A C 1
ATOM 768 O O . GLY A 1 118 ? -6.747 36.427 69.130 1.00 8.73 419 GLY A O 1
ATOM 769 N N . VAL A 1 119 ? -6.444 36.641 66.927 1.00 6.54 420 VAL A N 1
ATOM 770 C CA . VAL A 1 119 ? -7.153 37.903 66.822 1.00 6.54 420 VAL A CA 1
ATOM 771 C C . VAL A 1 119 ? -8.434 37.708 66.020 1.00 6.31 420 VAL A C 1
ATOM 772 O O . VAL A 1 119 ? -8.401 37.133 64.935 1.00 7.37 420 VAL A O 1
ATOM 776 N N . ILE A 1 120 ? -9.558 38.142 66.572 1.00 6.37 421 ILE A N 1
ATOM 777 C CA . ILE A 1 120 ? -10.822 38.172 65.837 1.00 6.94 421 ILE A CA 1
ATOM 778 C C . ILE A 1 120 ? -11.488 39.520 66.073 1.00 6.60 421 ILE A C 1
ATOM 779 O O . ILE A 1 120 ? -11.634 39.956 67.211 1.00 7.09 421 ILE A O 1
ATOM 784 N N . ASP A 1 121 ? -11.943 40.170 65.007 1.00 7.50 422 ASP A N 1
ATOM 785 C CA . ASP A 1 121 ? -12.689 41.434 65.082 1.00 7.48 422 ASP A CA 1
ATOM 786 C C . ASP A 1 121 ? -11.979 42.457 65.969 1.00 7.84 422 ASP A C 1
ATOM 787 O O . ASP A 1 121 ? -12.601 43.126 66.803 1.00 9.30 422 ASP A O 1
ATOM 792 N N . GLY A 1 122 ? -10.670 42.574 65.799 1.00 7.80 423 GLY A N 1
ATOM 793 C CA . GLY A 1 122 ? -9.907 43.604 66.493 1.00 7.39 423 GLY A CA 1
ATOM 794 C C . GLY A 1 122 ? -9.637 43.317 67.962 1.00 6.61 423 GLY A C 1
ATOM 795 O O . GLY A 1 122 ? -9.122 44.177 68.656 1.00 7.28 423 GLY A O 1
ATOM 796 N N . HIS A 1 123 ? -9.974 42.116 68.423 1.00 6.42 424 HIS A N 1
ATOM 797 C CA . HIS A 1 123 ? -9.792 41.699 69.801 1.00 6.09 424 HIS A CA 1
ATOM 798 C C . HIS A 1 123 ? -8.777 40.573 69.874 1.00 5.51 424 HIS A C 1
ATOM 799 O O . HIS A 1 123 ? -8.694 39.744 68.981 1.00 6.93 424 HIS A O 1
ATOM 812 N N . ILE A 1 124 ? -8.040 40.538 70.970 1.00 5.30 425 ILE A N 1
ATOM 813 C CA . ILE A 1 124 ? -7.050 39.489 71.204 1.00 5.69 425 ILE A CA 1
ATOM 814 C C . ILE A 1 124 ? -7.663 38.420 72.099 1.00 6.25 425 ILE A C 1
ATOM 815 O O . ILE A 1 124 ? -8.153 38.722 73.175 1.00 6.81 425 ILE A O 1
ATOM 820 N N . TYR A 1 125 ? -7.643 37.177 71.641 1.00 5.72 426 TYR A N 1
ATOM 821 C CA . TYR A 1 125 ? -8.077 36.044 72.443 1.00 6.31 426 TYR A CA 1
ATOM 822 C C . TYR A 1 125 ? -6.867 35.296 72.966 1.00 6.51 426 TYR A C 1
ATOM 823 O O . TYR A 1 125 ? -5.987 34.915 72.202 1.00 8.17 426 TYR A O 1
ATOM 832 N N . ALA A 1 126 ? -6.823 35.135 74.281 1.00 6.21 427 ALA A N 1
ATOM 833 C CA . ALA A 1 126 ? -5.771 34.396 74.983 1.00 6.70 427 ALA A CA 1
ATOM 834 C C . ALA A 1 126 ? -6.370 33.087 75.447 1.00 6.58 427 ALA A C 1
ATOM 835 O O . ALA A 1 126 ? -7.417 33.079 76.093 1.00 6.96 427 ALA A O 1
ATOM 837 N N . VAL A 1 127 ? -5.713 31.988 75.094 1.00 6.28 428 VAL A N 1
ATOM 838 C CA . VAL A 1 127 ? -6.216 30.660 75.442 1.00 7.36 428 VAL A CA 1
ATOM 839 C C . VAL A 1 127 ? -5.188 29.836 76.168 1.00 6.89 428 VAL A C 1
ATOM 840 O O . VAL A 1 127 ? -4.009 29.847 75.848 1.00 7.61 428 VAL A O 1
ATOM 844 N N . GLY A 1 128 ? -5.662 29.088 77.145 1.00 6.77 429 GLY A N 1
ATOM 845 C CA . GLY A 1 128 ? -4.832 28.064 77.751 1.00 7.02 429 GLY A CA 1
ATOM 846 C C . GLY A 1 128 ? -3.603 28.609 78.443 1.00 6.42 429 GLY A C 1
ATOM 847 O O . GLY A 1 128 ? -3.618 29.682 79.060 1.00 7.09 429 GLY A O 1
ATOM 848 N N . GLY A 1 129 ? -2.527 27.830 78.363 1.00 6.09 430 GLY A N 1
ATOM 849 C CA . GLY A 1 129 ? -1.312 28.112 79.097 1.00 6.43 430 GLY A CA 1
ATOM 850 C C . GLY A 1 129 ? -1.397 27.667 80.541 1.00 6.95 430 GLY A C 1
ATOM 851 O O . GLY A 1 129 ? -2.408 27.137 80.986 1.00 8.31 430 GLY A O 1
ATOM 852 N N . SER A 1 130 ? -0.330 27.926 81.288 1.00 7.49 431 SER A N 1
ATOM 853 C CA . SER A 1 130 ? -0.223 27.450 82.642 1.00 7.58 431 SER A CA 1
ATOM 854 C C . SER A 1 130 ? 0.118 28.557 83.619 1.00 7.65 431 SER A C 1
ATOM 855 O O . SER A 1 130 ? 0.727 29.570 83.277 1.00 7.48 431 SER A O 1
ATOM 858 N N . HIS A 1 131 ? -0.291 28.339 84.860 1.00 8.29 432 HIS A N 1
ATOM 859 C CA . HIS A 1 131 ? 0.109 29.155 85.981 1.00 8.67 432 HIS A CA 1
ATOM 860 C C . HIS A 1 131 ? 0.530 28.169 87.070 1.00 9.31 432 HIS A C 1
ATOM 861 O O . HIS A 1 131 ? -0.292 27.477 87.667 1.00 9.51 432 HIS A O 1
ATOM 868 N N . GLY A 1 132 ? 1.824 28.090 87.307 1.00 10.01 433 GLY A N 1
ATOM 869 C CA . GLY A 1 132 ? 2.335 27.025 88.154 1.00 10.50 433 GLY A CA 1
ATOM 870 C C . GLY A 1 132 ? 1.916 25.674 87.610 1.00 10.94 433 GLY A C 1
ATOM 871 O O . GLY A 1 132 ? 2.152 25.373 86.439 1.00 11.77 433 GLY A O 1
ATOM 872 N N . CYS A 1 133 ? 1.279 24.857 88.451 1.00 11.95 434 CYS A N 1
ATOM 873 C CA . CYS A 1 133 ? 0.783 23.547 88.025 1.00 13.23 434 CYS A CA 1
ATOM 874 C C . CYS A 1 133 ? -0.629 23.586 87.461 1.00 12.48 434 CYS A C 1
ATOM 875 O O . CYS A 1 133 ? -1.176 22.538 87.110 1.00 12.73 434 CYS A O 1
ATOM 880 N N . ILE A 1 134 ? -1.224 24.777 87.375 1.00 10.47 435 ILE A N 1
ATOM 881 C CA . ILE A 1 134 ? -2.568 24.891 86.830 1.00 10.98 435 ILE A CA 1
ATOM 882 C C . ILE A 1 134 ? -2.475 24.950 85.307 1.00 9.61 435 ILE A C 1
ATOM 883 O O . ILE A 1 134 ? -1.770 25.791 84.767 1.00 10.63 435 ILE A O 1
ATOM 888 N N . HIS A 1 135 ? -3.189 24.055 84.637 1.00 9.26 436 HIS A N 1
ATOM 889 C CA . HIS A 1 135 ? -3.257 23.976 83.193 1.00 9.18 436 HIS A CA 1
ATOM 890 C C . HIS A 1 135 ? -4.614 24.524 82.794 1.00 8.88 436 HIS A C 1
ATOM 891 O O . HIS A 1 135 ? -5.634 23.927 83.074 1.00 9.64 436 HIS A O 1
ATOM 898 N N . HIS A 1 136 ? -4.636 25.692 82.166 1.00 7.84 437 HIS A N 1
ATOM 899 C CA . HIS A 1 136 ? -5.912 26.362 81.920 1.00 7.14 437 HIS A CA 1
ATOM 900 C C . HIS A 1 136 ? -6.660 25.784 80.749 1.00 7.22 437 HIS A C 1
ATOM 901 O O . HIS A 1 136 ? -6.068 25.515 79.706 1.00 7.59 437 HIS A O 1
ATOM 908 N N . ASN A 1 137 ? -7.983 25.679 80.898 1.00 6.63 438 ASN A N 1
ATOM 909 C CA . ASN A 1 137 ? -8.878 25.655 79.744 1.00 6.53 438 ASN A CA 1
ATOM 910 C C . ASN A 1 137 ? -9.543 27.008 79.484 1.00 6.73 438 ASN A C 1
ATOM 911 O O . ASN A 1 137 ? -10.211 27.184 78.469 1.00 7.03 438 ASN A O 1
ATOM 916 N N . SER A 1 138 ? -9.323 27.975 80.366 1.00 6.41 439 SER A N 1
ATOM 917 C CA . SER A 1 138 ? -10.015 29.245 80.229 1.00 5.90 439 SER A CA 1
ATOM 918 C C . SER A 1 138 ? -9.473 30.075 79.072 1.00 6.22 439 SER A C 1
ATOM 919 O O . SER A 1 138 ? -8.353 29.869 78.585 1.00 6.11 439 SER A O 1
ATOM 922 N N . VAL A 1 139 ? -10.327 31.008 78.647 1.00 5.52 440 VAL A N 1
ATOM 923 C CA . VAL A 1 139 ? -10.093 31.841 77.492 1.00 5.78 440 VAL A CA 1
ATOM 924 C C . VAL A 1 139 ? -10.586 33.235 77.835 1.00 5.84 440 VAL A C 1
ATOM 925 O O . VAL A 1 139 ? -11.685 33.393 78.368 1.00 6.48 440 VAL A O 1
ATOM 929 N N . GLU A 1 140 ? -9.808 34.249 77.467 1.00 5.86 441 GLU A N 1
ATOM 930 C CA . GLU A 1 140 ? -10.222 35.630 77.695 1.00 5.75 441 GLU A CA 1
ATOM 931 C C . GLU A 1 140 ? -9.906 36.503 76.508 1.00 5.30 441 GLU A C 1
ATOM 932 O O . GLU A 1 140 ? -9.025 36.185 75.719 1.00 6.38 441 GLU A O 1
ATOM 938 N N . ARG A 1 141 ? -10.669 37.586 76.379 1.00 5.55 442 ARG A N 1
ATOM 939 C CA . ARG A 1 141 ? -10.654 38.439 75.220 1.00 6.22 442 ARG A CA 1
ATOM 940 C C . ARG A 1 141 ? -10.316 39.877 75.609 1.00 5.66 442 ARG A C 1
ATOM 941 O O . ARG A 1 141 ? -10.959 40.437 76.496 1.00 6.76 442 ARG A O 1
ATOM 949 N N . TYR A 1 142 ? -9.357 40.465 74.903 1.00 5.28 443 TYR A N 1
ATOM 950 C CA . TYR A 1 142 ? -8.907 41.834 75.125 1.00 5.21 443 TYR A CA 1
ATOM 951 C C . TYR A 1 142 ? -9.441 42.763 74.060 1.00 5.97 443 TYR A C 1
ATOM 952 O O . TYR A 1 142 ? -9.290 42.476 72.868 1.00 6.34 443 TYR A O 1
ATOM 961 N N . GLU A 1 143 ? -10.019 43.873 74.502 1.00 6.45 444 GLU A N 1
ATOM 962 C CA . GLU A 1 143 ? -10.505 44.917 73.621 1.00 7.15 444 GLU A CA 1
ATOM 963 C C . GLU A 1 143 ? -9.585 46.120 73.714 1.00 7.11 444 GLU A C 1
ATOM 964 O O . GLU A 1 143 ? -9.610 46.837 74.698 1.00 7.25 444 GLU A O 1
ATOM 966 N N . PRO A 1 144 ? -8.761 46.349 72.688 1.00 7.71 445 PRO A N 1
ATOM 967 C CA . PRO A 1 144 ? -7.838 47.495 72.744 1.00 8.50 445 PRO A CA 1
ATOM 968 C C . PRO A 1 144 ? -8.479 48.848 73.015 1.00 9.10 445 PRO A C 1
ATOM 969 O O . PRO A 1 144 ? -7.888 49.652 73.734 1.00 10.13 445 PRO A O 1
ATOM 973 N N . GLU A 1 145 ? -9.669 49.091 72.480 1.00 10.01 446 GLU A N 1
ATOM 974 C CA . GLU A 1 145 ? -10.308 50.399 72.631 1.00 10.90 446 GLU A CA 1
ATOM 975 C C . GLU A 1 145 ? -10.626 50.731 74.074 1.00 11.60 446 GLU A C 1
ATOM 976 O O . GLU A 1 145 ? -10.618 51.899 74.463 1.00 13.27 446 GLU A O 1
ATOM 978 N N . ARG A 1 146 ? -10.920 49.707 74.866 1.00 10.95 447 ARG A N 1
ATOM 979 C CA . ARG A 1 146 ? -11.228 49.896 76.269 1.00 11.74 447 ARG A CA 1
ATOM 980 C C . ARG A 1 146 ? -10.128 49.417 77.218 1.00 10.42 447 ARG A C 1
ATOM 981 O O . ARG A 1 146 ? -10.264 49.563 78.426 1.00 10.74 447 ARG A O 1
ATOM 989 N N . ASP A 1 147 ? -9.049 48.857 76.675 1.00 8.56 448 ASP A N 1
ATOM 990 C CA . ASP A 1 147 ? -7.959 48.277 77.469 1.00 8.56 448 ASP A CA 1
ATOM 991 C C . ASP A 1 147 ? -8.520 47.395 78.579 1.00 8.81 448 ASP A C 1
ATOM 992 O O . ASP A 1 147 ? -8.192 47.569 79.749 1.00 9.25 448 ASP A O 1
ATOM 997 N N . GLU A 1 148 ? -9.343 46.424 78.178 1.00 8.95 449 GLU A N 1
ATOM 998 C CA A GLU A 1 148 ? -10.121 45.580 79.079 0.50 8.88 449 GLU A CA 1
ATOM 999 C CA B GLU A 1 148 ? -9.918 45.524 79.159 0.50 9.74 449 GLU A CA 1
ATOM 1000 C C . GLU A 1 148 ? -10.066 44.119 78.615 1.00 8.01 449 GLU A C 1
ATOM 1001 O O . GLU A 1 148 ? -10.259 43.886 77.430 1.00 8.45 449 GLU A O 1
ATOM 1012 N N . TRP A 1 149 ? -9.874 43.184 79.541 1.00 7.01 450 TRP A N 1
ATOM 1013 C CA . TRP A 1 149 ? -10.035 41.773 79.285 1.00 6.42 450 TRP A CA 1
ATOM 1014 C C . TRP A 1 149 ? -11.374 41.290 79.826 1.00 6.92 450 TRP A C 1
ATOM 1015 O O . TRP A 1 149 ? -11.830 41.753 80.872 1.00 9.08 450 TRP A O 1
ATOM 1026 N N . HIS A 1 150 ? -11.955 40.310 79.130 1.00 6.94 451 HIS A N 1
ATOM 1027 C CA . HIS A 1 150 ? -13.218 39.702 79.512 1.00 8.04 451 HIS A CA 1
ATOM 1028 C C . HIS A 1 150 ? -13.130 38.207 79.299 1.00 7.63 451 HIS A C 1
ATOM 1029 O O . HIS A 1 150 ? -12.721 37.757 78.246 1.00 7.63 451 HIS A O 1
ATOM 1031 N N . LEU A 1 151 ? -13.611 37.448 80.268 1.00 8.46 452 LEU A N 1
ATOM 1032 C CA . LEU A 1 151 ? -13.640 36.005 80.142 1.00 8.64 452 LEU A CA 1
ATOM 1033 C C . LEU A 1 151 ? -14.713 35.570 79.159 1.00 7.58 452 LEU A C 1
ATOM 1034 O O . LEU A 1 151 ? -15.824 36.108 79.191 1.00 8.85 452 LEU A O 1
ATOM 1039 N N . VAL A 1 152 ? -14.408 34.584 78.328 1.00 6.14 453 VAL A N 1
ATOM 1040 C CA . VAL A 1 152 ? -15.394 33.999 77.420 1.00 6.69 453 VAL A CA 1
ATOM 1041 C C . VAL A 1 152 ? -15.491 32.505 77.723 1.00 6.55 453 VAL A C 1
ATOM 1042 O O . VAL A 1 152 ? -15.070 32.061 78.785 1.00 6.82 453 VAL A O 1
ATOM 1046 N N . ALA A 1 153 ? -16.120 31.731 76.842 1.00 6.87 454 ALA A N 1
ATOM 1047 C CA . ALA A 1 153 ? -16.332 30.315 77.125 1.00 6.69 454 ALA A CA 1
ATOM 1048 C C . ALA A 1 153 ? -15.003 29.567 77.148 1.00 5.84 454 ALA A C 1
ATOM 1049 O O . ALA A 1 153 ? -14.153 29.797 76.290 1.00 6.34 454 ALA A O 1
ATOM 1051 N N . PRO A 1 154 ? -14.816 28.674 78.121 1.00 5.85 455 PRO A N 1
ATOM 1052 C CA . PRO A 1 154 ? -13.583 27.896 78.167 1.00 6.31 455 PRO A CA 1
ATOM 1053 C C . PRO A 1 154 ? -13.520 26.814 77.098 1.00 6.36 455 PRO A C 1
ATOM 1054 O O . PRO A 1 154 ? -14.536 26.343 76.613 1.00 7.19 455 PRO A O 1
ATOM 1066 N N . LEU A 1 156 ? -12.856 23.032 75.636 1.00 7.18 457 LEU A N 1
ATOM 1067 C CA . LEU A 1 156 ? -13.247 21.704 76.080 1.00 7.75 457 LEU A CA 1
ATOM 1068 C C . LEU A 1 156 ? -12.090 20.971 76.774 1.00 8.48 457 LEU A C 1
ATOM 1069 O O . LEU A 1 156 ? -12.318 20.097 77.593 1.00 11.12 457 LEU A O 1
ATOM 1074 N N . THR A 1 157 ? -10.860 21.337 76.445 1.00 8.45 458 THR A N 1
ATOM 1075 C CA . THR A 1 157 ? -9.651 20.688 76.946 1.00 8.43 458 THR A CA 1
ATOM 1076 C C . THR A 1 157 ? -8.707 21.722 77.541 1.00 8.11 458 THR A C 1
ATOM 1077 O O . THR A 1 157 ? -8.530 22.791 76.985 1.00 8.54 458 THR A O 1
ATOM 1081 N N . ARG A 1 158 ? -8.083 21.387 78.657 1.00 7.80 459 ARG A N 1
ATOM 1082 C CA . ARG A 1 158 ? -6.982 22.178 79.175 1.00 8.33 459 ARG A CA 1
ATOM 1083 C C . ARG A 1 158 ? -5.783 22.026 78.263 1.00 7.73 459 ARG A C 1
ATOM 1084 O O . ARG A 1 158 ? -5.450 20.918 77.867 1.00 8.23 459 ARG A O 1
ATOM 1092 N N . ARG A 1 159 ? -5.148 23.133 77.877 1.00 7.06 460 ARG A N 1
ATOM 1093 C CA . ARG A 1 159 ? -4.056 23.060 76.904 1.00 7.06 460 ARG A CA 1
ATOM 1094 C C . ARG A 1 159 ? -2.964 24.063 77.231 1.00 7.27 460 ARG A C 1
ATOM 1095 O O . ARG A 1 159 ? -3.179 25.280 77.154 1.00 8.18 460 ARG A O 1
ATOM 1103 N N . ILE A 1 160 ? -1.799 23.545 77.578 1.00 7.30 461 ILE A N 1
ATOM 1104 C CA . ILE A 1 160 ? -0.599 24.368 77.684 1.00 7.94 461 ILE A CA 1
ATOM 1105 C C . ILE A 1 160 ? 0.328 23.958 76.545 1.00 6.91 461 ILE A C 1
ATOM 1106 O O . ILE A 1 160 ? 0.288 22.813 76.093 1.00 8.18 461 ILE A O 1
ATOM 1111 N N . GLY A 1 161 ? 1.153 24.878 76.062 1.00 6.84 462 GLY A N 1
ATOM 1112 C CA . GLY A 1 161 ? 1.940 24.572 74.869 1.00 7.38 462 GLY A CA 1
ATOM 1113 C C . GLY A 1 161 ? 1.030 24.384 73.666 1.00 7.45 462 GLY A C 1
ATOM 1114 O O . GLY A 1 161 ? 1.316 23.603 72.768 1.00 8.22 462 GLY A O 1
ATOM 1115 N N . VAL A 1 162 ? -0.044 25.165 73.646 1.00 7.55 463 VAL A N 1
ATOM 1116 C CA . VAL A 1 162 ? -1.075 25.156 72.625 1.00 7.45 463 VAL A CA 1
ATOM 1117 C C . VAL A 1 162 ? -0.680 26.125 71.540 1.00 9.05 463 VAL A C 1
ATOM 1118 O O . VAL A 1 162 ? 0.051 27.093 71.797 1.00 12.35 463 VAL A O 1
ATOM 1122 N N . GLY A 1 163 ? -1.125 25.843 70.331 1.00 7.52 464 GLY A N 1
ATOM 1123 C CA . GLY A 1 163 ? -0.985 26.772 69.238 1.00 7.85 464 GLY A CA 1
ATOM 1124 C C . GLY A 1 163 ? -2.350 27.207 68.754 1.00 7.14 464 GLY A C 1
ATOM 1125 O O . GLY A 1 163 ? -3.293 26.438 68.812 1.00 7.99 464 GLY A O 1
ATOM 1126 N N . VAL A 1 164 ? -2.450 28.423 68.256 1.00 6.81 465 VAL A N 1
ATOM 1127 C CA . VAL A 1 164 ? -3.717 29.011 67.844 1.00 6.36 465 VAL A CA 1
ATOM 1128 C C . VAL A 1 164 ? -3.579 29.684 66.496 1.00 6.56 465 VAL A C 1
ATOM 1129 O O . VAL A 1 164 ? -2.561 30.311 66.197 1.00 7.75 465 VAL A O 1
ATOM 1133 N N . ALA A 1 165 ? -4.614 29.566 65.682 1.00 6.82 466 ALA A N 1
ATOM 1134 C CA . ALA A 1 165 ? -4.729 30.368 64.486 1.00 6.97 466 ALA A CA 1
ATOM 1135 C C . ALA A 1 165 ? -6.192 30.663 64.182 1.00 5.82 466 ALA A C 1
ATOM 1136 O O . ALA A 1 165 ? -7.074 29.978 64.671 1.00 7.07 466 ALA A O 1
ATOM 1138 N N . VAL A 1 166 ? -6.420 31.696 63.388 1.00 6.04 467 VAL A N 1
ATOM 1139 C CA . VAL A 1 166 ? -7.758 32.171 63.087 1.00 6.09 467 VAL A CA 1
ATOM 1140 C C . VAL A 1 166 ? -7.970 32.155 61.592 1.00 6.29 467 VAL A C 1
ATOM 1141 O O . VAL A 1 166 ? -7.090 32.571 60.838 1.00 7.52 467 VAL A O 1
ATOM 1145 N N . LEU A 1 167 ? -9.121 31.648 61.165 1.00 6.01 468 LEU A N 1
ATOM 1146 C CA . LEU A 1 167 ? -9.505 31.679 59.763 1.00 6.76 468 LEU A CA 1
ATOM 1147 C C . LEU A 1 167 ? -10.985 31.987 59.673 1.00 7.32 468 LEU A C 1
ATOM 1148 O O . LEU A 1 167 ? -11.798 31.292 60.282 1.00 6.82 468 LEU A O 1
ATOM 1153 N N . ASN A 1 168 ? -11.313 33.065 58.966 1.00 7.56 469 ASN A N 1
ATOM 1154 C CA . ASN A 1 168 ? -12.700 33.468 58.751 1.00 7.77 469 ASN A CA 1
ATOM 1155 C C . ASN A 1 168 ? -13.479 33.557 60.056 1.00 6.96 469 ASN A C 1
ATOM 1156 O O . ASN A 1 168 ? -14.610 33.086 60.178 1.00 7.51 469 ASN A O 1
ATOM 1161 N N . ARG A 1 169 ? -12.849 34.234 61.002 1.00 6.46 470 ARG A N 1
ATOM 1162 C CA . ARG A 1 169 ? -13.481 34.598 62.253 1.00 6.05 470 ARG A CA 1
ATOM 1163 C C . ARG A 1 169 ? -13.790 33.394 63.137 1.00 5.85 470 ARG A C 1
ATOM 1164 O O . ARG A 1 169 ? -14.558 33.514 64.078 1.00 7.25 470 ARG A O 1
ATOM 1172 N N . LEU A 1 170 ? -13.157 32.254 62.847 1.00 5.68 471 LEU A N 1
ATOM 1173 C CA . LEU A 1 170 ? -13.133 31.084 63.730 1.00 6.15 471 LEU A CA 1
ATOM 1174 C C . LEU A 1 170 ? -11.731 30.910 64.272 1.00 6.08 471 LEU A C 1
ATOM 1175 O O . LEU A 1 170 ? -10.765 31.102 63.555 1.00 7.19 471 LEU A O 1
ATOM 1180 N N . LEU A 1 171 ? -11.616 30.547 65.538 1.00 5.40 472 LEU A N 1
ATOM 1181 C CA . LEU A 1 171 ? -10.326 30.388 66.190 1.00 5.53 472 LEU A CA 1
ATOM 1182 C C . LEU A 1 171 ? -10.077 28.930 66.522 1.00 5.49 472 LEU A C 1
ATOM 1183 O O . LEU A 1 171 ? -10.936 28.257 67.088 1.00 7.50 472 LEU A O 1
ATOM 1188 N N . TYR A 1 172 ? -8.911 28.442 66.131 1.00 5.54 473 TYR A N 1
ATOM 1189 C CA . TYR A 1 172 ? -8.544 27.042 66.313 1.00 6.33 473 TYR A CA 1
ATOM 1190 C C . TYR A 1 172 ? -7.458 26.925 67.366 1.00 6.05 473 TYR A C 1
ATOM 1191 O O . TYR A 1 172 ? -6.465 27.648 67.305 1.00 7.42 473 TYR A O 1
ATOM 1200 N N . ALA A 1 173 ? -7.664 26.017 68.316 1.00 6.46 474 ALA A N 1
ATOM 1201 C CA . ALA A 1 173 ? -6.681 25.733 69.353 1.00 6.51 474 ALA A CA 1
ATOM 1202 C C . ALA A 1 173 ? -6.222 24.290 69.138 1.00 6.31 474 ALA A C 1
ATOM 1203 O O . ALA A 1 173 ? -7.052 23.383 69.073 1.00 7.01 474 ALA A O 1
ATOM 1205 N N . VAL A 1 174 ? -4.911 24.100 69.008 1.00 6.54 475 VAL A N 1
ATOM 1206 C CA . VAL A 1 174 ? -4.337 22.875 68.463 1.00 7.17 475 VAL A CA 1
ATOM 1207 C C . VAL A 1 174 ? -3.269 22.299 69.380 1.00 6.88 475 VAL A C 1
ATOM 1208 O O . VAL A 1 174 ? -2.323 22.992 69.754 1.00 7.68 475 VAL A O 1
ATOM 1212 N N . GLY A 1 175 ? -3.442 21.030 69.751 1.00 7.08 476 GLY A N 1
ATOM 1213 C CA . GLY A 1 175 ? -2.433 20.319 70.497 1.00 7.76 476 GLY A CA 1
ATOM 1214 C C . GLY A 1 175 ? -2.258 20.838 71.915 1.00 7.65 476 GLY A C 1
ATOM 1215 O O . GLY A 1 175 ? -3.174 21.437 72.499 1.00 7.78 476 GLY A O 1
ATOM 1216 N N . GLY A 1 176 ? -1.075 20.579 72.471 1.00 7.23 477 GLY A N 1
ATOM 1217 C CA . GLY A 1 176 ? -0.717 20.985 73.806 1.00 7.59 477 GLY A CA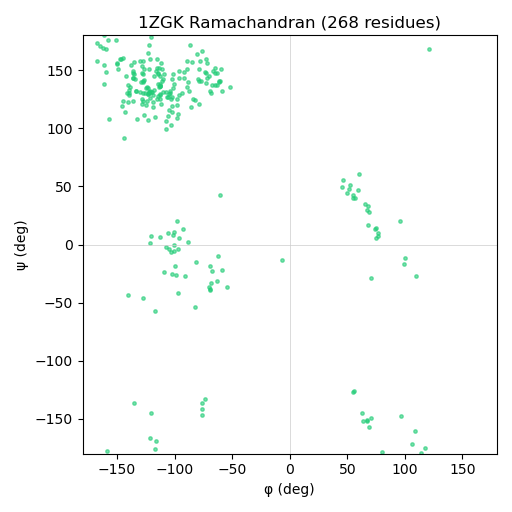 1
ATOM 1218 C C . GLY A 1 176 ? -0.643 19.823 74.779 1.00 7.36 477 GLY A C 1
ATOM 1219 O O . GLY A 1 176 ? -0.485 18.654 74.403 1.00 8.37 477 GLY A O 1
ATOM 1220 N N . PHE A 1 177 ? -0.726 20.167 76.053 1.00 8.04 478 PHE A N 1
ATOM 1221 C CA . PHE A 1 177 ? -0.580 19.226 77.154 1.00 8.43 478 PHE A CA 1
ATOM 1222 C C . PHE A 1 177 ? -1.632 19.614 78.174 1.00 8.75 478 PHE A C 1
ATOM 1223 O O . PHE A 1 177 ? -1.748 20.783 78.521 1.00 8.80 478 PHE A O 1
ATOM 1231 N N . ASP A 1 178 ? -2.419 18.648 78.639 1.00 9.24 479 ASP A N 1
ATOM 1232 C CA . ASP A 1 178 ? -3.547 18.953 79.518 1.00 11.26 479 ASP A CA 1
ATOM 1233 C C . ASP A 1 178 ? -3.244 18.790 81.001 1.00 13.02 479 ASP A C 1
ATOM 1234 O O . ASP A 1 178 ? -4.131 18.994 81.818 1.00 14.70 479 ASP A O 1
ATOM 1239 N N . GLY A 1 179 ? -1.989 18.503 81.330 1.00 13.53 480 GLY A N 1
ATOM 1240 C CA . GLY A 1 179 ? -1.561 18.253 82.713 1.00 15.01 480 GLY A CA 1
ATOM 1241 C C . GLY A 1 179 ? -1.209 16.800 82.924 1.00 16.42 480 GLY A C 1
ATOM 1242 O O . GLY A 1 179 ? -0.394 16.476 83.797 1.00 17.63 480 GLY A O 1
ATOM 1243 N N . THR A 1 180 ? -1.830 15.930 82.135 1.00 16.20 481 THR A N 1
ATOM 1244 C CA . THR A 1 180 ? -1.603 14.475 82.207 1.00 17.29 481 THR A CA 1
ATOM 1245 C C . THR A 1 180 ? -1.255 13.910 80.831 1.00 17.07 481 THR A C 1
ATOM 1246 O O . THR A 1 180 ? -0.303 13.134 80.671 1.00 17.61 481 THR A O 1
ATOM 1250 N N . ASN A 1 181 ? -2.025 14.329 79.831 1.00 15.61 482 ASN A N 1
ATOM 1251 C CA . ASN A 1 181 ? -1.930 13.804 78.493 1.00 15.37 482 ASN A CA 1
ATOM 1252 C C . ASN A 1 181 ? -1.406 14.867 77.539 1.00 13.60 482 ASN A C 1
ATOM 1253 O O . ASN A 1 181 ? -1.842 16.017 77.558 1.00 12.43 482 ASN A O 1
ATOM 1258 N N . ARG A 1 182 ? -0.492 14.454 76.685 1.00 12.04 483 ARG A N 1
ATOM 1259 C CA . ARG A 1 182 ? -0.035 15.266 75.569 1.00 12.37 483 ARG A CA 1
ATOM 1260 C C . ARG A 1 182 ? -0.973 14.986 74.381 1.00 10.64 483 ARG A C 1
ATOM 1261 O O . ARG A 1 182 ? -1.408 13.858 74.167 1.00 11.01 483 ARG A O 1
ATOM 1269 N N . LEU A 1 183 ? -1.316 16.038 73.636 1.00 9.13 484 LEU A N 1
ATOM 1270 C CA . LEU A 1 183 ? -2.537 16.039 72.819 1.00 8.34 484 LEU A CA 1
ATOM 1271 C C . LEU A 1 183 ? -2.294 16.046 71.332 1.00 8.45 484 LEU A C 1
ATOM 1272 O O . LEU A 1 183 ? -1.472 16.825 70.844 1.00 9.35 484 LEU A O 1
ATOM 1277 N N . ASN A 1 184 ? -3.058 15.223 70.618 1.00 8.11 485 ASN A N 1
ATOM 1278 C CA . ASN A 1 184 ? -3.231 15.367 69.172 1.00 8.68 485 ASN A CA 1
ATOM 1279 C C . ASN A 1 184 ? -4.547 16.052 68.822 1.00 8.11 485 ASN A C 1
ATOM 1280 O O . ASN A 1 184 ? -4.816 16.288 67.663 1.00 9.30 485 ASN A O 1
ATOM 1285 N N . SER A 1 185 ? -5.337 16.411 69.826 1.00 8.03 486 SER A N 1
ATOM 1286 C CA . SER A 1 185 ? -6.667 16.966 69.585 1.00 7.75 486 SER A CA 1
ATOM 1287 C C . SER A 1 185 ? -6.602 18.449 69.227 1.00 7.39 486 SER A C 1
ATOM 1288 O O . SER A 1 185 ? -5.586 19.130 69.454 1.00 7.76 486 SER A O 1
ATOM 1291 N N . ALA A 1 186 ? -7.707 18.928 68.685 1.00 6.94 487 ALA A N 1
ATOM 1292 C CA . ALA A 1 186 ? -7.856 20.325 68.326 1.00 6.74 487 ALA A CA 1
ATOM 1293 C C . ALA A 1 186 ? -9.320 20.693 68.457 1.00 6.87 487 ALA A C 1
ATOM 1294 O O . ALA A 1 186 ? -10.224 19.836 68.349 1.00 7.59 487 ALA A O 1
ATOM 1296 N N . GLU A 1 187 ? -9.563 21.982 68.649 1.00 6.54 488 GLU A N 1
ATOM 1297 C CA . GLU A 1 187 ? -10.921 22.477 68.805 1.00 6.99 488 GLU A CA 1
ATOM 1298 C C . GLU A 1 187 ? -11.062 23.864 68.220 1.00 6.58 488 GLU A C 1
ATOM 1299 O O . GLU A 1 187 ? -10.090 24.564 68.022 1.00 7.15 488 GLU A O 1
ATOM 1305 N N . CYS A 1 188 ? -12.300 24.227 67.928 1.00 6.46 489 CYS A N 1
ATOM 1306 C CA . CYS A 1 188 ? -12.648 25.443 67.212 1.00 6.45 489 CYS A CA 1
ATOM 1307 C C . CYS A 1 188 ? -13.637 26.276 68.034 1.00 6.21 489 CYS A C 1
ATOM 1308 O O . CYS A 1 188 ? -14.592 25.743 68.582 1.00 6.43 489 CYS A O 1
ATOM 1311 N N . TYR A 1 189 ? -13.367 27.579 68.106 1.00 5.29 490 TYR A N 1
ATOM 1312 C CA . TYR A 1 189 ? -14.162 28.557 68.822 1.00 5.40 490 TYR A CA 1
ATOM 1313 C C . TYR A 1 189 ? -14.972 29.394 67.839 1.00 5.58 490 TYR A C 1
ATOM 1314 O O . TYR A 1 189 ? -14.420 29.956 66.887 1.00 5.96 490 TYR A O 1
ATOM 1323 N N . TYR A 1 190 ? -16.268 29.473 68.127 1.00 5.35 491 TYR A N 1
ATOM 1324 C CA . TYR A 1 190 ? -17.273 30.184 67.358 1.00 5.60 491 TYR A CA 1
ATOM 1325 C C . TYR A 1 190 ? -17.630 31.423 68.176 1.00 5.91 491 TYR A C 1
ATOM 1326 O O . TYR A 1 190 ? -18.350 31.318 69.162 1.00 6.74 491 TYR A O 1
ATOM 1335 N N . PRO A 1 191 ? -17.051 32.586 67.828 1.00 5.80 492 PRO A N 1
ATOM 1336 C CA . PRO A 1 191 ? -17.122 33.729 68.741 1.00 6.94 492 PRO A CA 1
ATOM 1337 C C . PRO A 1 191 ? -18.504 34.325 68.909 1.00 7.62 492 PRO A C 1
ATOM 1338 O O . PRO A 1 191 ? -18.805 34.838 69.987 1.00 9.84 492 PRO A O 1
ATOM 1342 N N . GLU A 1 192 ? -19.339 34.310 67.878 1.00 6.84 493 GLU A N 1
ATOM 1343 C CA . GLU A 1 192 ? -20.652 34.925 68.008 1.00 8.16 493 GLU A CA 1
ATOM 1344 C C . GLU A 1 192 ? -21.532 34.129 68.942 1.00 8.51 493 GLU A C 1
ATOM 1345 O O . GLU A 1 192 ? -22.256 34.705 69.762 1.00 10.09 493 GLU A O 1
ATOM 1351 N N . ARG A 1 193 ? -21.441 32.812 68.866 1.00 7.82 494 ARG A N 1
ATOM 1352 C CA A ARG A 1 193 ? -22.225 31.983 69.766 0.50 8.01 494 ARG A CA 1
ATOM 1353 C CA B ARG A 1 193 ? -22.179 31.914 69.729 0.50 7.79 494 ARG A CA 1
ATOM 1354 C C . ARG A 1 193 ? -21.485 31.714 71.080 1.00 7.42 494 ARG A C 1
ATOM 1355 O O . ARG A 1 193 ? -22.095 31.282 72.047 1.00 8.06 494 ARG A O 1
ATOM 1370 N N . ASN A 1 194 ? -20.189 31.988 71.120 1.00 7.03 495 ASN A N 1
ATOM 1371 C CA . ASN A 1 194 ? -19.368 31.796 72.306 1.00 6.44 495 ASN A CA 1
ATOM 1372 C C . ASN A 1 194 ? -19.357 30.345 72.754 1.00 6.45 495 ASN A C 1
ATOM 1373 O O . ASN A 1 194 ? -19.767 30.021 73.865 1.00 6.78 495 ASN A O 1
ATOM 1378 N N . GLU A 1 195 ? -18.879 29.484 71.863 1.00 6.08 496 GLU A N 1
ATOM 1379 C CA . GLU A 1 195 ? -18.838 28.040 72.131 1.00 6.68 496 GLU A CA 1
ATOM 1380 C C . GLU A 1 195 ? -17.673 27.406 71.394 1.00 5.73 496 GLU A C 1
ATOM 1381 O O . GLU A 1 195 ? -17.197 27.933 70.384 1.00 6.09 496 GLU A O 1
ATOM 1387 N N . TRP A 1 196 ? -17.229 26.279 71.922 1.00 5.90 497 TRP A N 1
ATOM 1388 C CA . TRP A 1 196 ? -16.151 25.474 71.357 1.00 6.02 497 TRP A CA 1
ATOM 1389 C C . TRP A 1 196 ? -16.670 24.119 70.892 1.00 6.52 497 TRP A C 1
ATOM 1390 O O . TRP A 1 196 ? -17.581 23.546 71.501 1.00 8.16 497 TRP A O 1
ATOM 1401 N N . ARG A 1 197 ? -16.065 23.605 69.830 1.00 6.46 498 ARG A N 1
ATOM 1402 C CA . ARG A 1 197 ? -16.335 22.256 69.329 1.00 7.19 498 ARG A CA 1
ATOM 1403 C C . ARG A 1 197 ? -15.032 21.559 68.995 1.00 7.30 498 ARG A C 1
ATOM 1404 O O . ARG A 1 197 ? -14.169 22.147 68.376 1.00 7.92 498 ARG A O 1
ATOM 1429 N N . ILE A 1 199 ? -12.673 19.355 66.770 1.00 8.61 500 ILE A N 1
ATOM 1430 C CA . ILE A 1 199 ? -12.565 19.048 65.358 1.00 9.49 500 ILE A CA 1
ATOM 1431 C C . ILE A 1 199 ? -11.781 17.742 65.201 1.00 9.73 500 ILE A C 1
ATOM 1432 O O . ILE A 1 199 ? -11.400 17.123 66.190 1.00 9.30 500 ILE A O 1
ATOM 1437 N N . THR A 1 200 ? -11.552 17.330 63.962 1.00 9.54 501 THR A N 1
ATOM 1438 C CA . THR A 1 200 ? -10.719 16.152 63.667 1.00 10.33 501 THR A CA 1
ATOM 1439 C C . THR A 1 200 ? -9.364 16.278 64.377 1.00 8.83 501 THR A C 1
ATOM 1440 O O . THR A 1 200 ? -8.748 17.334 64.362 1.00 8.71 501 THR A O 1
ATOM 1444 N N . ALA A 1 201 ? -8.907 15.200 64.989 1.00 8.80 502 ALA A N 1
ATOM 1445 C CA . ALA A 1 201 ? -7.610 15.158 65.651 1.00 8.38 502 ALA A CA 1
ATOM 1446 C C . ALA A 1 201 ? -6.485 15.051 64.637 1.00 8.53 502 ALA A C 1
ATOM 1447 O O . ALA A 1 201 ? -6.655 14.486 63.551 1.00 9.11 502 ALA A O 1
ATOM 1457 N N . ASN A 1 203 ? -2.735 13.846 63.161 1.00 9.97 504 ASN A N 1
ATOM 1458 C CA . ASN A 1 203 ? -2.029 12.582 63.034 1.00 10.78 504 ASN A CA 1
ATOM 1459 C C . ASN A 1 203 ? -1.012 12.343 64.146 1.00 11.05 504 ASN A C 1
ATOM 1460 O O . ASN A 1 203 ? -0.678 11.208 64.462 1.00 14.50 504 ASN A O 1
ATOM 1465 N N . THR A 1 204 ? -0.496 13.408 64.727 1.00 9.92 505 THR A N 1
ATOM 1466 C CA . THR A 1 204 ? 0.631 13.360 65.646 1.00 10.05 505 THR A CA 1
ATOM 1467 C C . THR A 1 204 ? 0.284 14.123 66.908 1.00 9.27 505 THR A C 1
ATOM 1468 O O . THR A 1 204 ? -0.314 15.186 66.846 1.00 10.30 505 THR A O 1
ATOM 1472 N N . ILE A 1 205 ? 0.681 13.587 68.052 1.00 8.83 506 ILE A N 1
ATOM 1473 C CA . ILE A 1 205 ? 0.642 14.316 69.321 1.00 9.94 506 ILE A CA 1
ATOM 1474 C C . ILE A 1 205 ? 1.682 15.441 69.277 1.00 9.21 506 ILE A C 1
ATOM 1475 O O . ILE A 1 205 ? 2.842 15.197 68.926 1.00 9.25 506 ILE A O 1
ATOM 1480 N N . ARG A 1 206 ? 1.276 16.667 69.627 1.00 8.47 507 ARG A N 1
ATOM 1481 C CA . ARG A 1 206 ? 2.200 17.804 69.588 1.00 7.90 507 ARG A CA 1
ATOM 1482 C C . ARG A 1 206 ? 1.896 18.782 70.691 1.00 7.74 507 ARG A C 1
ATOM 1483 O O . ARG A 1 206 ? 0.815 19.367 70.715 1.00 8.93 507 ARG A O 1
ATOM 1491 N N . SER A 1 207 ? 2.855 19.000 71.580 1.00 7.67 508 SER A N 1
ATOM 1492 C CA . SER A 1 207 ? 2.869 20.193 72.409 1.00 7.91 508 SER A CA 1
ATOM 1493 C C . SER A 1 207 ? 4.010 21.087 71.947 1.00 7.54 508 SER A C 1
ATOM 1494 O O . SER A 1 207 ? 5.051 20.622 71.476 1.00 8.65 508 SER A O 1
ATOM 1497 N N . GLY A 1 208 ? 3.811 22.388 72.051 1.00 7.88 509 GLY A N 1
ATOM 1498 C CA . GLY A 1 208 ? 4.836 23.328 71.651 1.00 8.34 5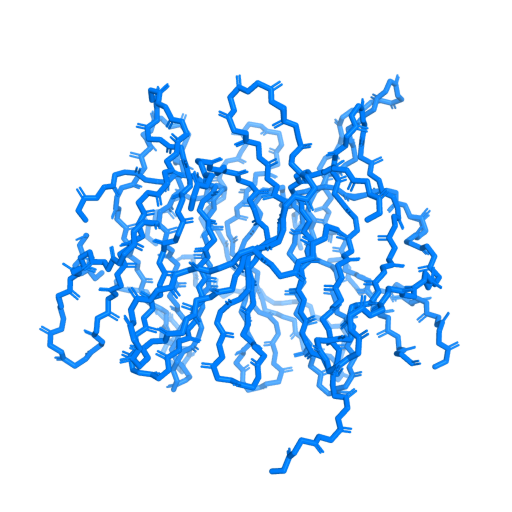09 GLY A CA 1
ATOM 1499 C C . GLY A 1 208 ? 5.085 23.369 70.158 1.00 8.06 509 GLY A C 1
ATOM 1500 O O . GLY A 1 208 ? 6.189 23.674 69.730 1.00 8.86 509 GLY A O 1
ATOM 1501 N N . ALA A 1 209 ? 4.067 23.056 69.367 1.00 7.66 510 ALA A N 1
ATOM 1502 C CA . ALA A 1 209 ? 4.149 23.220 67.934 1.00 8.00 510 ALA A CA 1
ATOM 1503 C C . ALA A 1 209 ? 4.009 24.688 67.569 1.00 8.21 510 ALA A C 1
ATOM 1504 O O . ALA A 1 209 ? 3.608 25.520 68.380 1.00 10.12 510 ALA A O 1
ATOM 1506 N N . GLY A 1 210 ? 4.335 25.014 66.335 1.00 6.76 511 GLY A N 1
ATOM 1507 C CA . GLY A 1 210 ? 3.986 26.302 65.764 1.00 6.52 511 GLY A CA 1
ATOM 1508 C C . GLY A 1 210 ? 2.706 26.129 64.983 1.00 6.41 511 GLY A C 1
ATOM 1509 O O . GLY A 1 210 ? 2.621 25.250 64.127 1.00 7.18 511 GLY A O 1
ATOM 1510 N N . VAL A 1 211 ? 1.721 26.974 65.249 1.00 6.07 512 VAL A N 1
ATOM 1511 C CA . VAL A 1 211 ? 0.416 26.883 64.578 1.00 6.21 512 VAL A CA 1
ATOM 1512 C C . VAL A 1 211 ? 0.119 28.191 63.880 1.00 6.28 512 VAL A C 1
ATOM 1513 O O . VAL A 1 211 ? 0.257 29.257 64.475 1.00 7.17 512 VAL A O 1
ATOM 1517 N N . CYS A 1 212 ? -0.283 28.101 62.622 1.00 6.66 513 CYS A N 1
ATOM 1518 C CA . CYS A 1 212 ? -0.607 29.284 61.840 1.00 7.25 513 CYS A CA 1
ATOM 1519 C C . CYS A 1 212 ? -1.649 28.936 60.815 1.00 7.20 513 CYS A C 1
ATOM 1520 O O . CYS A 1 212 ? -2.021 27.790 60.685 1.00 7.69 513 CYS A O 1
ATOM 1523 N N . VAL A 1 213 ? -2.097 29.946 60.090 1.00 7.87 514 VAL A N 1
ATOM 1524 C CA A VAL A 1 213 ? -3.042 29.773 59.005 0.50 7.42 514 VAL A CA 1
ATOM 1525 C CA B VAL A 1 213 ? -3.056 29.791 58.993 0.50 8.65 514 VAL A CA 1
ATOM 1526 C C . VAL A 1 213 ? -2.421 30.257 57.699 1.00 7.67 514 VAL A C 1
ATOM 1527 O O . VAL A 1 213 ? -1.778 31.300 57.656 1.00 8.29 514 VAL A O 1
ATOM 1534 N N . LEU A 1 214 ? -2.604 29.485 56.640 1.00 8.39 515 LEU A N 1
ATOM 1535 C CA . LEU A 1 214 ? -2.197 29.900 55.321 1.00 9.11 515 LEU A CA 1
ATOM 1536 C C . LEU A 1 214 ? -3.207 29.347 54.347 1.00 8.85 515 LEU A C 1
ATOM 1537 O O . LEU A 1 214 ? -3.480 28.154 54.338 1.00 8.99 515 LEU A O 1
ATOM 1542 N N . HIS A 1 215 ? -3.805 30.247 53.579 1.00 9.49 516 HIS A N 1
ATOM 1543 C CA . HIS A 1 215 ? -4.911 29.910 52.694 1.00 9.95 516 HIS A CA 1
ATOM 1544 C C . HIS A 1 215 ? -6.018 29.236 53.484 1.00 8.90 516 HIS A C 1
ATOM 1545 O O . HIS A 1 215 ? -6.442 29.805 54.464 1.00 10.21 516 HIS A O 1
ATOM 1552 N N . ASN A 1 216 ? -6.492 28.057 53.078 1.00 7.85 517 ASN A N 1
ATOM 1553 C CA . ASN A 1 216 ? -7.628 27.451 53.746 1.00 7.07 517 ASN A CA 1
ATOM 1554 C C . ASN A 1 216 ? -7.240 26.413 54.781 1.00 7.27 517 ASN A C 1
ATOM 1555 O O . ASN A 1 216 ? -8.086 25.620 55.199 1.00 7.25 517 ASN A O 1
ATOM 1560 N N . CYS A 1 217 ? -5.992 26.466 55.244 1.00 6.61 518 CYS A N 1
ATOM 1561 C CA . CYS A 1 217 ? -5.467 25.433 56.122 1.00 6.95 518 CYS A CA 1
ATOM 1562 C C . CYS A 1 217 ? -4.861 25.983 57.383 1.00 6.55 518 CYS A C 1
ATOM 1563 O O . CYS A 1 217 ? -4.233 27.042 57.379 1.00 7.58 518 CYS A O 1
ATOM 1566 N N . ILE A 1 218 ? -5.007 25.212 58.450 1.00 6.23 519 ILE A N 1
ATOM 1567 C CA . ILE A 1 218 ? -4.381 25.482 59.740 1.00 6.41 519 ILE A CA 1
ATOM 1568 C C . ILE A 1 218 ? -3.184 24.529 59.828 1.00 6.93 519 ILE A C 1
ATOM 1569 O O . ILE A 1 218 ? -3.346 23.314 59.790 1.00 7.51 519 ILE A O 1
ATOM 1574 N N . TYR A 1 219 ? -1.986 25.095 59.942 1.00 6.44 520 TYR A N 1
ATOM 1575 C CA . TYR A 1 219 ? -0.750 24.300 60.006 1.00 6.71 520 TYR A CA 1
ATOM 1576 C C . TYR A 1 219 ? -0.313 24.079 61.438 1.00 6.74 520 TYR A C 1
ATOM 1577 O O . TYR A 1 219 ? -0.429 24.970 62.273 1.00 7.43 520 TYR A O 1
ATOM 1586 N N . ALA A 1 220 ? 0.226 22.890 61.688 1.00 6.39 521 ALA A N 1
ATOM 1587 C CA . ALA A 1 220 ? 0.898 22.546 62.938 1.00 6.80 521 ALA A CA 1
ATOM 1588 C C . ALA A 1 220 ? 2.271 22.005 62.572 1.00 6.94 521 ALA A C 1
ATOM 1589 O O . ALA A 1 220 ? 2.386 20.929 61.987 1.00 7.63 521 ALA A O 1
ATOM 1591 N N . ALA A 1 221 ? 3.298 22.774 62.919 1.00 6.38 522 ALA A N 1
ATOM 1592 C CA . ALA A 1 221 ? 4.686 22.478 62.581 1.00 6.60 522 ALA A CA 1
ATOM 1593 C C . ALA A 1 221 ? 5.479 22.152 63.824 1.00 6.43 522 ALA A C 1
ATOM 1594 O O . ALA A 1 221 ? 5.484 22.914 64.793 1.00 7.31 522 ALA A O 1
ATOM 1596 N N . GLY A 1 222 ? 6.183 21.033 63.803 1.00 6.33 523 GLY A N 1
ATOM 1597 C CA . GLY A 1 222 ? 7.041 20.681 64.908 1.00 6.44 523 GLY A CA 1
ATOM 1598 C C . GLY A 1 222 ? 6.279 20.374 66.169 1.00 6.51 523 GLY A C 1
ATOM 1599 O O . GLY A 1 222 ? 5.143 19.872 66.159 1.00 7.71 523 GLY A O 1
ATOM 1600 N N . GLY A 1 223 ? 6.940 20.640 67.280 1.00 7.48 524 GLY A N 1
ATOM 1601 C CA . GLY A 1 223 ? 6.423 20.295 68.573 1.00 7.50 524 GLY A CA 1
ATOM 1602 C C . GLY A 1 223 ? 7.148 19.113 69.194 1.00 7.64 524 GLY A C 1
ATOM 1603 O O . GLY A 1 223 ? 8.172 18.649 68.701 1.00 8.77 524 GLY A O 1
ATOM 1604 N N . TYR A 1 224 ? 6.598 18.644 70.299 1.00 7.74 525 TYR A N 1
ATOM 1605 C CA . TYR A 1 224 ? 7.130 17.547 71.100 1.00 8.45 525 TYR A CA 1
ATOM 1606 C C . TYR A 1 224 ? 6.041 16.524 71.255 1.00 9.38 525 TYR A C 1
ATOM 1607 O O . TYR A 1 224 ? 4.918 16.877 71.608 1.00 9.32 525 TYR A O 1
ATOM 1616 N N . ASP A 1 225 ? 6.345 15.258 70.979 1.00 9.89 526 ASP A N 1
ATOM 1617 C CA . ASP A 1 225 ? 5.315 14.215 71.028 1.00 12.38 526 ASP A CA 1
ATOM 1618 C C . ASP A 1 225 ? 5.380 13.389 72.311 1.00 13.62 526 ASP A C 1
ATOM 1619 O O . ASP A 1 225 ? 4.652 12.398 72.423 1.00 15.75 526 ASP A O 1
ATOM 1624 N N . GLY A 1 226 ? 6.211 13.811 73.263 1.00 14.36 527 GLY A N 1
ATOM 1625 C CA . GLY A 1 226 ? 6.417 13.076 74.512 1.00 16.10 527 GLY A CA 1
ATOM 1626 C C . GLY A 1 226 ? 7.680 12.232 74.493 1.00 18.01 527 GLY A C 1
ATOM 1627 O O . GLY A 1 226 ? 8.163 11.808 75.559 1.00 19.88 527 GLY A O 1
ATOM 1628 N N . GLN A 1 227 ? 8.208 11.993 73.292 1.00 18.18 528 GLN A N 1
ATOM 1629 C CA . GLN A 1 227 ? 9.455 11.251 73.103 1.00 19.34 528 GLN A CA 1
ATOM 1630 C C . GLN A 1 227 ? 10.517 12.152 72.456 1.00 19.09 528 GLN A C 1
ATOM 1631 O O . GLN A 1 227 ? 11.597 12.382 73.021 1.00 20.82 528 GLN A O 1
ATOM 1633 N N . ASP A 1 228 ? 10.196 12.693 71.285 1.00 17.04 529 ASP A N 1
ATOM 1634 C CA . ASP A 1 228 ? 11.155 13.481 70.517 1.00 15.76 529 ASP A CA 1
ATOM 1635 C C . ASP A 1 228 ? 10.600 14.829 70.126 1.00 13.79 529 ASP A C 1
ATOM 1636 O O . ASP A 1 228 ? 9.385 15.012 70.074 1.00 13.41 529 ASP A O 1
ATOM 1638 N N . GLN A 1 229 ? 11.498 15.769 69.845 1.00 12.26 530 GLN A N 1
ATOM 1639 C CA . GLN A 1 229 ? 11.128 16.973 69.126 1.00 11.49 530 GLN A CA 1
ATOM 1640 C C . GLN A 1 229 ? 10.887 16.571 67.664 1.00 10.68 530 GLN A C 1
ATOM 1641 O O . GLN A 1 229 ? 11.529 15.662 67.125 1.00 11.98 530 GLN A O 1
ATOM 1647 N N . LEU A 1 230 ? 9.960 17.260 67.024 1.00 8.82 531 LEU A N 1
ATOM 1648 C CA . LEU A 1 230 ? 9.447 16.867 65.731 1.00 8.64 531 LEU A CA 1
ATOM 1649 C C . LEU A 1 230 ? 9.883 17.810 64.638 1.00 8.23 531 LEU A C 1
ATOM 1650 O O . LEU A 1 230 ? 9.927 19.024 64.838 1.00 8.74 531 LEU A O 1
ATOM 1655 N N . ASN A 1 231 ? 10.184 17.255 63.461 1.00 8.05 532 ASN A N 1
ATOM 1656 C CA . ASN A 1 231 ? 10.325 18.075 62.250 1.00 8.40 532 ASN A CA 1
ATOM 1657 C C . ASN A 1 231 ? 9.112 17.981 61.322 1.00 7.39 532 ASN A C 1
ATOM 1658 O O . ASN A 1 231 ? 9.041 18.703 60.344 1.00 8.67 532 ASN A O 1
ATOM 1666 N N . SER A 1 232 ? 8.164 17.098 61.622 1.00 7.55 533 SER A N 1
ATOM 1667 C CA . SER A 1 232 ? 7.010 16.924 60.759 1.00 7.32 533 SER A CA 1
ATOM 1668 C C . SER A 1 232 ? 6.073 18.125 60.853 1.00 7.30 533 SER A C 1
ATOM 1669 O O . SER A 1 232 ? 6.041 18.861 61.854 1.00 7.61 533 SER A O 1
ATOM 1672 N N . VAL A 1 233 ? 5.297 18.288 59.791 1.00 7.04 534 VAL A N 1
ATOM 1673 C CA . VAL A 1 233 ? 4.353 19.381 59.658 1.00 7.19 534 VAL A CA 1
ATOM 1674 C C . VAL A 1 233 ? 3.086 18.826 59.034 1.00 7.18 534 VAL A C 1
ATOM 1675 O O . VAL A 1 233 ? 3.144 18.103 58.045 1.00 7.86 534 VAL A O 1
ATOM 1679 N N . GLU A 1 234 ? 1.939 19.170 59.604 1.00 6.83 535 GLU A N 1
ATOM 1680 C CA . GLU A 1 234 ? 0.660 18.743 59.050 1.00 7.22 535 GLU A CA 1
ATOM 1681 C C . GLU A 1 234 ? -0.300 19.907 59.025 1.00 6.85 535 GLU A C 1
ATOM 1682 O O . GLU A 1 234 ? -0.119 20.881 59.744 1.00 7.94 535 GLU A O 1
ATOM 1688 N N . ARG A 1 235 ? -1.297 19.833 58.153 1.00 6.69 536 ARG A N 1
ATOM 1689 C CA . ARG A 1 235 ? -2.241 20.915 58.005 1.00 7.41 536 ARG A CA 1
ATOM 1690 C C . ARG A 1 235 ? -3.671 20.402 57.911 1.00 6.62 536 ARG A C 1
ATOM 1691 O O . ARG A 1 235 ? -3.937 19.351 57.313 1.00 7.53 536 ARG A O 1
ATOM 1699 N N . TYR A 1 236 ? -4.566 21.183 58.509 1.00 5.91 537 TYR A N 1
ATOM 1700 C CA . TYR A 1 236 ? -5.998 20.901 58.564 1.00 6.07 537 TYR A CA 1
ATOM 1701 C C . TYR A 1 236 ? -6.685 21.773 57.528 1.00 6.27 537 TYR A C 1
ATOM 1702 O O . TYR A 1 236 ? -6.658 23.005 57.629 1.00 6.57 537 TYR A O 1
ATOM 1711 N N . ASP A 1 237 ? -7.256 21.143 56.505 1.00 6.61 538 ASP A N 1
ATOM 1712 C CA . ASP A 1 237 ? -8.012 21.882 55.518 1.00 6.89 538 ASP A CA 1
ATOM 1713 C C . ASP A 1 237 ? -9.427 22.036 56.037 1.00 6.84 538 ASP A C 1
ATOM 1714 O O . ASP A 1 237 ? -10.106 21.041 56.275 1.00 7.20 538 ASP A O 1
ATOM 1719 N N . VAL A 1 238 ? -9.873 23.271 56.251 1.00 6.86 539 VAL A N 1
ATOM 1720 C CA . VAL A 1 238 ? -11.167 23.482 56.906 1.00 7.82 539 VAL A CA 1
ATOM 1721 C C . VAL A 1 238 ? -12.337 23.067 56.031 1.00 7.33 539 VAL A C 1
ATOM 1722 O O . VAL A 1 238 ? -13.441 22.873 56.547 1.00 8.22 539 VAL A O 1
ATOM 1726 N N . GLU A 1 239 ? -12.121 22.933 54.719 1.00 6.86 540 GLU A N 1
ATOM 1727 C CA . GLU A 1 239 ? -13.175 22.431 53.851 1.00 7.25 540 GLU A CA 1
ATOM 1728 C C . GLU A 1 239 ? -13.266 20.914 53.863 1.00 7.28 540 GLU A C 1
ATOM 1729 O O . GLU A 1 239 ? -14.343 20.355 54.097 1.00 8.48 540 GLU A O 1
ATOM 1735 N N . THR A 1 240 ? -12.157 20.240 53.602 1.00 7.45 541 THR A N 1
ATOM 1736 C CA . THR A 1 240 ? -12.208 18.778 53.516 1.00 8.16 541 THR A CA 1
ATOM 1737 C C . THR A 1 240 ? -12.175 18.105 54.900 1.00 7.79 541 THR A C 1
ATOM 1738 O O . THR A 1 240 ? -12.503 16.928 55.003 1.00 8.18 541 THR A O 1
ATOM 1742 N N . GLU A 1 241 ? -11.806 18.859 55.934 1.00 7.60 542 GLU A N 1
ATOM 1743 C CA . GLU A 1 241 ? -11.837 18.415 57.323 1.00 7.36 542 GLU A CA 1
ATOM 1744 C C . GLU A 1 241 ? -10.834 17.307 57.618 1.00 9.06 542 GLU A C 1
ATOM 1745 O O . GLU A 1 241 ? -11.031 16.500 58.507 1.00 10.76 542 GLU A O 1
ATOM 1751 N N . THR A 1 242 ? -9.734 17.311 56.889 1.00 8.43 543 THR A N 1
ATOM 1752 C CA . THR A 1 242 ? -8.665 16.322 57.051 1.00 9.03 543 THR A CA 1
ATOM 1753 C C . THR A 1 242 ? -7.389 16.999 57.527 1.00 8.43 543 THR A C 1
ATOM 1754 O O . THR A 1 242 ? -7.168 18.160 57.227 1.00 8.43 543 THR A O 1
ATOM 1758 N N . TRP A 1 243 ? -6.562 16.254 58.249 1.00 8.43 544 TRP A N 1
ATOM 1759 C CA . TRP A 1 243 ? -5.167 16.617 58.501 1.00 8.23 544 TRP A CA 1
ATOM 1760 C C . TRP A 1 243 ? -4.270 15.805 57.590 1.00 8.74 544 TRP A C 1
ATOM 1761 O O . TRP A 1 243 ? -4.336 14.575 57.582 1.00 10.04 544 TRP A O 1
ATOM 1772 N N . THR A 1 244 ? -3.404 16.500 56.860 1.00 8.78 545 THR A N 1
ATOM 1773 C CA A THR A 1 244 ? -2.482 15.915 55.889 0.50 8.70 545 THR A CA 1
ATOM 1774 C CA B THR A 1 244 ? -2.462 15.822 55.998 0.50 9.71 545 THR A CA 1
ATOM 1775 C C . THR A 1 244 ? -1.064 16.378 56.198 1.00 8.84 545 THR A C 1
ATOM 1776 O O . THR A 1 244 ? -0.857 17.564 56.451 1.00 9.27 545 THR A O 1
ATOM 1783 N N . PHE A 1 245 ? -0.084 15.482 56.127 1.00 8.44 546 PHE A N 1
ATOM 1784 C CA . PHE A 1 245 ? 1.307 15.882 56.253 1.00 8.62 546 PHE A CA 1
ATOM 1785 C C . PHE A 1 245 ? 1.750 16.629 55.010 1.00 9.50 546 PHE A C 1
ATOM 1786 O O . PHE A 1 245 ? 1.346 16.314 53.891 1.00 11.21 546 PHE A O 1
ATOM 1794 N N . VAL A 1 246 ? 2.591 17.630 55.221 1.00 8.77 547 VAL A N 1
ATOM 1795 C CA . VAL A 1 246 ? 3.303 18.300 54.137 1.00 8.79 547 VAL A CA 1
ATOM 1796 C C . VAL A 1 246 ? 4.804 18.048 54.353 1.00 8.52 547 VAL A C 1
ATOM 1797 O O . VAL A 1 246 ? 5.178 17.198 55.159 1.00 8.82 547 VAL A O 1
ATOM 1801 N N . ALA A 1 247 ? 5.669 18.745 53.619 1.00 8.47 548 ALA A N 1
ATOM 1802 C CA . ALA A 1 247 ? 7.119 18.505 53.737 1.00 9.10 548 ALA A CA 1
ATOM 1803 C C . ALA A 1 247 ? 7.580 18.794 55.163 1.00 8.60 548 ALA A C 1
ATOM 1804 O O . ALA A 1 247 ? 7.115 19.742 55.785 1.00 8.42 548 ALA A O 1
ATOM 1806 N N . PRO A 1 248 ? 8.494 17.967 55.691 1.00 8.32 549 PRO A N 1
ATOM 1807 C CA . PRO A 1 248 ? 9.061 18.231 57.009 1.00 9.00 549 PRO A CA 1
ATOM 1808 C C . PRO A 1 248 ? 10.105 19.341 56.985 1.00 8.60 549 PRO A C 1
ATOM 1809 O O . PRO A 1 248 ? 10.722 19.605 55.960 1.00 9.31 549 PRO A O 1
ATOM 1821 N N . LYS A 1 250 ? 13.735 21.071 58.009 1.00 9.56 551 LYS A N 1
ATOM 1822 C CA . LYS A 1 250 ? 15.093 20.551 58.135 1.00 10.64 551 LYS A CA 1
ATOM 1823 C C . LYS A 1 250 ? 15.424 20.213 59.581 1.00 11.33 551 LYS A C 1
ATOM 1824 O O . LYS A 1 250 ? 16.051 19.177 59.875 1.00 12.73 551 LYS A O 1
ATOM 1826 N N . HIS A 1 251 ? 15.013 21.094 60.494 1.00 9.72 552 HIS A N 1
ATOM 1827 C CA . HIS A 1 251 ? 15.330 20.940 61.912 1.00 9.97 552 HIS A CA 1
ATOM 1828 C C . HIS A 1 251 ? 14.102 20.538 62.699 1.00 9.39 552 HIS A C 1
ATOM 1829 O O . HIS A 1 251 ? 13.057 21.180 62.587 1.00 10.77 552 HIS A O 1
ATOM 1836 N N . ARG A 1 252 ? 14.244 19.513 63.530 1.00 9.50 553 ARG A N 1
ATOM 1837 C CA . ARG A 1 252 ? 13.271 19.227 64.575 1.00 10.53 553 ARG A CA 1
ATOM 1838 C C . ARG A 1 252 ? 13.244 20.435 65.505 1.00 9.16 553 ARG A C 1
ATOM 1839 O O . ARG A 1 252 ? 14.283 21.021 65.824 1.00 9.60 553 ARG A O 1
ATOM 1847 N N . ARG A 1 253 ? 12.055 20.818 65.944 1.00 7.86 554 ARG A N 1
ATOM 1848 C CA . ARG A 1 253 ? 11.937 21.941 66.841 1.00 8.72 554 ARG A CA 1
ATOM 1849 C C . ARG A 1 253 ? 10.612 21.935 67.565 1.00 8.03 554 ARG A C 1
ATOM 1850 O O . ARG A 1 253 ? 9.556 21.665 66.974 1.00 8.10 554 ARG A O 1
ATOM 1858 N N . SER A 1 254 ? 10.683 22.248 68.858 1.00 7.44 555 SER A N 1
ATOM 1859 C CA . SER A 1 254 ? 9.517 22.625 69.631 1.00 7.62 555 SER A CA 1
ATOM 1860 C C . SER A 1 254 ? 9.753 24.001 70.240 1.00 6.97 555 SER A C 1
ATOM 1861 O O . SER A 1 254 ? 10.859 24.520 70.253 1.00 7.37 555 SER A O 1
ATOM 1864 N N . ALA A 1 255 ? 8.682 24.623 70.711 1.00 6.94 556 ALA A N 1
ATOM 1865 C CA . ALA A 1 255 ? 8.748 25.989 71.235 1.00 7.20 556 ALA A CA 1
ATOM 1866 C C . ALA A 1 255 ? 9.351 26.918 70.194 1.00 7.19 556 ALA A C 1
ATOM 1867 O O . ALA A 1 255 ? 10.150 27.797 70.482 1.00 7.52 556 ALA A O 1
ATOM 1869 N N . LEU A 1 256 ? 8.909 26.722 68.958 1.00 7.65 557 LEU A N 1
ATOM 1870 C CA . LEU A 1 256 ? 9.269 27.588 67.850 1.00 7.75 557 LEU A CA 1
ATOM 1871 C C . LEU A 1 256 ? 8.280 28.740 67.743 1.00 8.00 557 LEU A C 1
ATOM 1872 O O . LEU A 1 256 ? 7.148 28.656 68.235 1.00 9.37 557 LEU A O 1
ATOM 1877 N N . GLY A 1 257 ? 8.733 29.811 67.113 1.00 7.67 558 GLY A N 1
ATOM 1878 C CA . GLY A 1 257 ? 7.836 30.855 66.656 1.00 7.97 558 GLY A CA 1
ATOM 1879 C C . GLY A 1 257 ? 7.421 30.573 65.240 1.00 7.72 558 GLY A C 1
ATOM 1880 O O . GLY A 1 257 ? 8.181 29.976 64.488 1.00 8.45 558 GLY A O 1
ATOM 1881 N N . ILE A 1 258 ? 6.217 30.967 64.864 1.00 8.13 559 ILE A N 1
ATOM 1882 C CA . ILE A 1 258 ? 5.765 30.785 63.495 1.00 8.22 559 ILE A CA 1
ATOM 1883 C C . ILE A 1 258 ? 4.941 31.987 63.088 1.00 8.69 559 ILE A C 1
ATOM 1884 O O . ILE A 1 258 ? 4.213 32.570 63.897 1.00 9.88 559 ILE A O 1
ATOM 1889 N N . THR A 1 259 ? 5.046 32.353 61.829 1.00 7.40 560 THR A N 1
ATOM 1890 C CA . THR A 1 259 ? 4.204 33.402 61.290 1.00 7.83 560 THR A CA 1
ATOM 1891 C C . THR A 1 259 ? 4.128 33.258 59.782 1.00 8.08 560 THR A C 1
ATOM 1892 O O . THR A 1 259 ? 4.753 32.388 59.197 1.00 9.13 560 THR A O 1
ATOM 1896 N N . VAL A 1 260 ? 3.323 34.114 59.174 1.00 8.80 561 VAL A N 1
ATOM 1897 C CA . VAL A 1 260 ? 3.134 34.157 57.733 1.00 8.79 561 VAL A CA 1
ATOM 1898 C C . VAL A 1 260 ? 3.472 35.547 57.235 1.00 9.21 561 VAL A C 1
ATOM 1899 O O . VAL A 1 260 ? 3.013 36.533 57.784 1.00 9.34 561 VAL A O 1
ATOM 1903 N N . HIS A 1 261 ? 4.314 35.603 56.211 1.00 9.49 562 HIS A N 1
ATOM 1904 C CA . HIS A 1 261 ? 4.750 36.858 55.608 1.00 9.92 562 HIS A CA 1
ATOM 1905 C C . HIS A 1 261 ? 4.686 36.656 54.104 1.00 10.02 562 HIS A C 1
ATOM 1906 O O . HIS A 1 261 ? 5.300 35.730 53.557 1.00 10.21 562 HIS A O 1
ATOM 1913 N N . GLN A 1 262 ? 3.930 37.526 53.434 1.00 10.98 563 GLN A N 1
ATOM 1914 C CA . GLN A 1 262 ? 3.798 37.497 51.984 1.00 11.62 563 GLN A CA 1
ATOM 1915 C C . GLN A 1 262 ? 3.571 36.073 51.460 1.00 11.33 563 GLN A C 1
ATOM 1916 O O . GLN A 1 262 ? 4.219 35.618 50.530 1.00 12.09 563 GLN A O 1
ATOM 1922 N N . GLY A 1 263 ? 2.623 35.375 52.070 1.00 11.65 564 GLY A N 1
ATOM 1923 C CA . GLY A 1 263 ? 2.205 34.079 51.564 1.00 11.18 564 GLY A CA 1
ATOM 1924 C C . GLY A 1 263 ? 3.100 32.882 51.829 1.00 11.22 564 GLY A C 1
ATOM 1925 O O . GLY A 1 263 ? 2.872 31.806 51.279 1.00 11.39 564 GLY A O 1
ATOM 1926 N N . ARG A 1 264 ? 4.113 33.056 52.686 1.00 10.74 565 ARG A N 1
ATOM 1927 C CA . ARG A 1 264 ? 4.985 31.951 53.070 1.00 10.32 565 ARG A CA 1
ATOM 1928 C C . ARG A 1 264 ? 5.023 31.850 54.584 1.00 9.43 565 ARG A C 1
ATOM 1929 O O . ARG A 1 264 ? 4.879 32.840 55.279 1.00 9.50 565 ARG A O 1
ATOM 1937 N N . ILE A 1 265 ? 5.239 30.642 55.075 1.00 8.12 566 ILE A N 1
ATOM 1938 C CA . ILE A 1 265 ? 5.357 30.387 56.520 1.00 8.24 566 ILE A CA 1
ATOM 1939 C C . ILE A 1 265 ? 6.818 30.549 56.902 1.00 7.89 566 ILE A C 1
ATOM 1940 O O . ILE A 1 265 ? 7.702 30.032 56.220 1.00 8.62 566 ILE A O 1
ATOM 1945 N N . TYR A 1 266 ? 7.060 31.236 58.011 1.00 7.61 567 TYR A N 1
ATOM 1946 C CA . TYR A 1 266 ? 8.383 31.313 58.598 1.00 7.02 567 TYR A CA 1
ATOM 1947 C C . TYR A 1 266 ? 8.351 30.711 59.979 1.00 7.19 567 TYR A C 1
ATOM 1948 O O . TYR A 1 266 ? 7.463 31.034 60.763 1.00 7.12 567 TYR A O 1
ATOM 1957 N N . VAL A 1 267 ? 9.330 29.852 60.263 1.00 6.95 568 VAL A N 1
ATOM 1958 C CA . VAL A 1 267 ? 9.521 29.294 61.592 1.00 6.88 568 VAL A CA 1
ATOM 1959 C C . VAL A 1 267 ? 10.839 29.811 62.144 1.00 6.81 568 VAL A C 1
ATOM 1960 O O . VAL A 1 267 ? 11.840 29.852 61.445 1.00 7.96 568 VAL A O 1
ATOM 1964 N N . LEU A 1 268 ? 10.805 30.225 63.405 1.00 6.98 569 LEU A N 1
ATOM 1965 C CA . LEU A 1 268 ? 11.920 30.906 64.043 1.00 7.85 569 LEU A CA 1
ATOM 1966 C C . LEU A 1 268 ? 12.331 30.202 65.310 1.00 6.93 569 LEU A C 1
ATOM 1967 O O . LEU A 1 268 ? 11.543 30.053 66.227 1.00 7.95 569 LEU A O 1
ATOM 1972 N N . GLY A 1 269 ? 13.577 29.751 65.349 1.00 6.88 570 GLY A N 1
ATOM 1973 C CA . GLY A 1 269 ? 14.128 29.208 66.561 1.00 6.98 570 GLY A CA 1
ATOM 1974 C C . GLY A 1 269 ? 13.450 27.951 67.049 1.00 7.14 570 GLY A C 1
ATOM 1975 O O . GLY A 1 269 ? 12.913 27.159 66.271 1.00 8.11 570 GLY A O 1
ATOM 1976 N N . GLY A 1 270 ? 13.498 27.755 68.352 1.00 7.04 571 GLY A N 1
ATOM 1977 C CA . GLY A 1 270 ? 13.008 26.545 68.946 1.00 7.22 571 GLY A CA 1
ATOM 1978 C C . GLY A 1 270 ? 14.098 25.702 69.576 1.00 7.33 571 GLY A C 1
ATOM 1979 O O . GLY A 1 270 ? 15.265 26.068 69.596 1.00 8.71 571 GLY A O 1
ATOM 1980 N N . TYR A 1 271 ? 13.676 24.580 70.117 1.00 7.23 572 TYR A N 1
ATOM 1981 C CA . TYR A 1 271 ? 14.531 23.637 70.824 1.00 7.46 572 TYR A CA 1
ATOM 1982 C C . TYR A 1 271 ? 14.489 22.306 70.088 1.00 7.97 572 TYR A C 1
ATOM 1983 O O . TYR A 1 271 ? 13.410 21.781 69.821 1.00 7.87 572 TYR A O 1
ATOM 1992 N N . ASP A 1 272 ? 15.651 21.744 69.771 1.00 9.13 573 ASP A N 1
ATOM 1993 C CA . ASP A 1 272 ? 15.691 20.517 68.962 1.00 10.21 573 ASP A CA 1
ATOM 1994 C C . ASP A 1 272 ? 16.031 19.273 69.770 1.00 11.09 573 ASP A C 1
ATOM 1995 O O . ASP A 1 272 ? 16.237 18.211 69.200 1.00 12.33 573 ASP A O 1
ATOM 2000 N N . GLY A 1 273 ? 16.045 19.385 71.097 1.00 11.07 574 GLY A N 1
ATOM 2001 C CA . GLY A 1 273 ? 16.437 18.261 71.964 1.00 12.18 574 GLY A CA 1
ATOM 2002 C C . GLY A 1 273 ? 17.860 18.369 72.455 1.00 12.73 574 GLY A C 1
ATOM 2003 O O . GLY A 1 273 ? 18.278 17.605 73.335 1.00 14.69 574 GLY A O 1
ATOM 2004 N N . HIS A 1 274 ? 18.615 19.292 71.873 1.00 12.83 575 HIS A N 1
ATOM 2005 C CA . HIS A 1 274 ? 19.989 19.549 72.281 1.00 14.46 575 HIS A CA 1
ATOM 2006 C C . HIS A 1 274 ? 20.365 21.021 72.286 1.00 15.48 575 HIS A C 1
ATOM 2007 O O . HIS A 1 274 ? 21.031 21.463 73.223 1.00 18.80 575 HIS A O 1
ATOM 2009 N N . THR A 1 275 ? 19.966 21.756 71.248 1.00 13.33 576 THR A N 1
ATOM 2010 C CA A THR A 1 275 ? 20.374 23.130 70.948 0.50 13.32 576 THR A CA 1
ATOM 2011 C CA B THR A 1 275 ? 20.351 23.156 71.147 0.50 13.63 576 THR A CA 1
ATOM 2012 C C . THR A 1 275 ? 19.136 24.042 70.947 1.00 12.04 576 THR A C 1
ATOM 2013 O O . THR A 1 275 ? 18.025 23.580 70.607 1.00 11.87 576 THR A O 1
ATOM 2020 N N . PHE A 1 276 ? 19.348 25.315 71.253 1.00 9.77 577 PHE A N 1
ATOM 2021 C CA . PHE A 1 276 ? 18.361 26.375 71.071 1.00 8.35 577 PHE A CA 1
ATOM 2022 C C . PHE A 1 276 ? 18.724 27.021 69.753 1.00 8.07 577 PHE A C 1
ATOM 2023 O O . PHE A 1 276 ? 19.787 27.606 69.592 1.00 9.90 577 PHE A O 1
ATOM 2031 N N . LEU A 1 277 ? 17.839 26.834 68.782 1.00 7.57 578 LEU A N 1
ATOM 2032 C CA . LEU A 1 277 ? 18.151 27.074 67.378 1.00 8.12 578 LEU A CA 1
ATOM 2033 C C . LEU A 1 277 ? 18.147 28.552 67.030 1.00 7.89 578 LEU A C 1
ATOM 2034 O O . LEU A 1 277 ? 17.286 29.317 67.481 1.00 8.05 578 LEU A O 1
ATOM 2039 N N . ASP A 1 278 ? 19.087 28.962 66.186 1.00 7.88 579 ASP A N 1
ATOM 2040 C CA . ASP A 1 278 ? 19.018 30.262 65.526 1.00 8.54 579 ASP A CA 1
ATOM 2041 C C . ASP A 1 278 ? 18.430 30.157 64.117 1.00 8.61 579 ASP A C 1
ATOM 2042 O O . ASP A 1 278 ? 18.164 31.170 63.488 1.00 9.96 579 ASP A O 1
ATOM 2047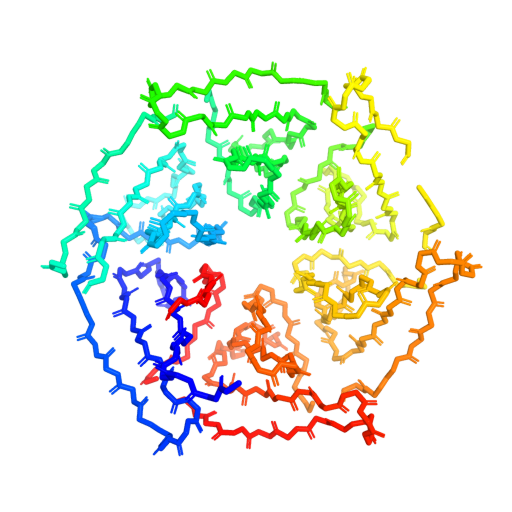 N N . SER A 1 279 ? 18.146 28.944 63.665 1.00 8.67 580 SER A N 1
ATOM 2048 C CA . SER A 1 279 ? 17.641 28.711 62.323 1.00 8.81 580 SER A CA 1
ATOM 2049 C C . SER A 1 279 ? 16.269 29.329 62.107 1.00 8.56 580 SER A C 1
ATOM 2050 O O . SER A 1 279 ? 15.383 29.199 62.949 1.00 9.03 580 SER A O 1
ATOM 2053 N N . VAL A 1 280 ? 16.098 29.962 60.947 1.00 7.86 581 VAL A N 1
ATOM 2054 C CA . VAL A 1 280 ? 14.802 30.381 60.442 1.00 8.20 581 VAL A CA 1
ATOM 2055 C C . VAL A 1 280 ? 14.570 29.667 59.124 1.00 8.40 581 VAL A C 1
ATOM 2056 O O . VAL A 1 280 ? 15.377 29.788 58.201 1.00 9.43 581 VAL A O 1
ATOM 2060 N N . GLU A 1 281 ? 13.476 28.919 59.028 1.00 8.40 582 GLU A N 1
ATOM 2061 C CA . GLU A 1 281 ? 13.110 28.223 57.805 1.00 8.21 582 GLU A CA 1
ATOM 2062 C C . GLU A 1 281 ? 11.836 28.826 57.251 1.00 8.34 582 GLU A C 1
ATOM 2063 O O . GLU A 1 281 ? 10.987 29.333 57.982 1.00 8.73 582 GLU A O 1
ATOM 2069 N N . CYS A 1 282 ? 11.706 28.725 55.937 1.00 9.17 583 CYS A N 1
ATOM 2070 C CA . CYS A 1 282 ? 10.592 29.302 55.205 1.00 9.42 583 CYS A CA 1
ATOM 2071 C C . CYS A 1 282 ? 9.941 28.229 54.339 1.00 9.21 583 CYS A C 1
ATOM 2072 O O . CYS A 1 282 ? 10.642 27.509 53.622 1.00 10.03 583 CYS A O 1
ATOM 2075 N N . TYR A 1 283 ? 8.615 28.114 54.436 1.00 8.42 584 TYR A N 1
ATOM 2076 C CA . TYR A 1 283 ? 7.832 27.137 53.673 1.00 8.56 584 TYR A CA 1
ATOM 2077 C C . TYR A 1 283 ? 7.071 27.807 52.563 1.00 10.48 584 TYR A C 1
ATOM 2078 O O . TYR A 1 283 ? 6.320 28.768 52.789 1.00 10.16 584 TYR A O 1
ATOM 2087 N N . ASP A 1 284 ? 7.262 27.288 51.352 1.00 12.40 585 ASP A N 1
ATOM 2088 C CA . ASP A 1 284 ? 6.483 27.729 50.212 1.00 14.94 585 ASP A CA 1
ATOM 2089 C C . ASP A 1 284 ? 5.453 26.663 49.887 1.00 14.08 585 ASP A C 1
ATOM 2090 O O . ASP A 1 284 ? 5.823 25.548 49.489 1.00 13.59 585 ASP A O 1
ATOM 2098 N N . PRO A 1 285 ? 4.165 26.999 50.022 1.00 15.13 586 PRO A N 1
ATOM 2099 C CA . PRO A 1 285 ? 3.147 26.000 49.780 1.00 15.24 586 PRO A CA 1
ATOM 2100 C C . PRO A 1 285 ? 3.067 25.567 48.318 1.00 16.59 586 PRO A C 1
ATOM 2101 O O . PRO A 1 285 ? 2.599 24.480 48.044 1.00 16.86 586 PRO A O 1
ATOM 2105 N N . ASP A 1 286 ? 3.539 26.402 47.402 1.00 17.15 587 ASP A N 1
ATOM 2106 C CA . ASP A 1 286 ? 3.450 26.087 45.970 1.00 17.24 587 ASP A CA 1
ATOM 2107 C C . ASP A 1 286 ? 4.387 24.952 45.574 1.00 17.28 587 ASP A C 1
ATOM 2108 O O . ASP A 1 286 ? 4.025 24.122 44.733 1.00 18.40 587 ASP A O 1
ATOM 2113 N N . THR A 1 287 ? 5.569 24.895 46.178 1.00 16.33 588 THR A N 1
ATOM 2114 C CA . THR A 1 287 ? 6.520 23.828 45.908 1.00 16.25 588 THR A CA 1
ATOM 2115 C C . THR A 1 287 ? 6.597 22.800 47.020 1.00 14.25 588 THR A C 1
ATOM 2116 O O . THR A 1 287 ? 7.316 21.816 46.898 1.00 15.16 588 THR A O 1
ATOM 2120 N N . ASP A 1 288 ? 5.875 23.028 48.116 1.00 12.08 589 ASP A N 1
ATOM 2121 C CA . ASP A 1 288 ? 5.931 22.131 49.271 1.00 11.32 589 ASP A CA 1
ATOM 2122 C C . ASP A 1 288 ? 7.372 21.917 49.711 1.00 10.47 589 ASP A C 1
ATOM 2123 O O . ASP A 1 288 ? 7.813 20.783 49.889 1.00 11.28 589 ASP A O 1
ATOM 2128 N N . THR A 1 289 ? 8.096 23.016 49.896 1.00 10.19 590 THR A N 1
ATOM 2129 C CA . THR A 1 289 ? 9.505 22.944 50.277 1.00 10.76 590 THR A CA 1
ATOM 2130 C C . THR A 1 289 ? 9.825 23.942 51.372 1.00 10.75 590 THR A C 1
ATOM 2131 O O . THR A 1 289 ? 9.320 25.065 51.363 1.00 11.75 590 THR A O 1
ATOM 2138 N N . TRP A 1 290 ? 10.699 23.518 52.280 1.00 10.75 591 TRP A N 1
ATOM 2139 C CA . TRP A 1 290 ? 11.292 24.384 53.285 1.00 10.36 591 TRP A CA 1
ATOM 2140 C C . TRP A 1 290 ? 12.698 24.749 52.874 1.00 12.26 591 TRP A C 1
ATOM 2141 O O . TRP A 1 290 ? 13.422 23.905 52.324 1.00 13.43 591 TRP A O 1
ATOM 2152 N N . SER A 1 291 ? 13.085 25.987 53.156 1.00 12.92 592 SER A N 1
ATOM 2153 C CA . SER A 1 291 ? 14.464 26.425 52.972 1.00 14.12 592 SER A CA 1
ATOM 2154 C C . SER A 1 291 ? 14.902 27.242 54.171 1.00 14.19 592 SER A C 1
ATOM 2155 O O . SER A 1 291 ? 14.093 27.931 54.781 1.00 13.13 592 SER A O 1
ATOM 2158 N N . GLU A 1 292 ? 16.185 27.170 54.510 1.00 14.70 593 GLU A N 1
ATOM 2159 C CA . GLU A 1 292 ? 16.727 28.003 55.580 1.00 15.25 593 GLU A CA 1
ATOM 2160 C C . GLU A 1 292 ? 17.026 29.361 54.973 1.00 15.51 593 GLU A C 1
ATOM 2161 O O . GLU A 1 292 ? 17.782 29.441 53.997 1.00 18.48 593 GLU A O 1
ATOM 2163 N N . VAL A 1 293 ? 16.469 30.430 55.537 1.00 14.41 594 VAL A N 1
ATOM 2164 C CA . VAL A 1 293 ? 16.577 31.744 54.915 1.00 15.91 594 VAL A CA 1
ATOM 2165 C C . VAL A 1 293 ? 17.469 32.705 55.653 1.00 16.07 594 VAL A C 1
ATOM 2166 O O . VAL A 1 293 ? 17.980 33.650 55.057 1.00 16.59 594 VAL A O 1
ATOM 2170 N N . THR A 1 294 ? 17.665 32.490 56.939 1.00 15.08 595 THR A N 1
ATOM 2171 C CA . THR A 1 294 ? 18.484 33.381 57.730 1.00 15.24 595 THR A CA 1
ATOM 2172 C C . THR A 1 294 ? 18.751 32.704 59.050 1.00 14.50 595 THR A C 1
ATOM 2173 O O . THR A 1 294 ? 18.212 31.618 59.349 1.00 14.09 595 THR A O 1
ATOM 2177 N N . ARG A 1 295 ? 19.600 33.343 59.835 1.00 12.25 596 ARG A N 1
ATOM 2178 C CA . ARG A 1 295 ? 19.766 32.945 61.206 1.00 12.11 596 ARG A CA 1
ATOM 2179 C C . ARG A 1 295 ? 19.421 34.138 62.067 1.00 11.02 596 ARG A C 1
ATOM 2180 O O . ARG A 1 295 ? 19.760 35.274 61.744 1.00 11.38 596 ARG A O 1
ATOM 2195 N N . THR A 1 297 ? 19.99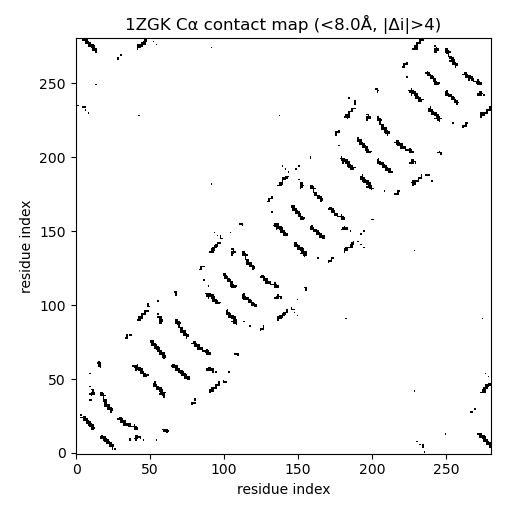9 36.431 65.385 1.00 9.39 598 THR A N 1
ATOM 2196 C CA . THR A 1 297 ? 21.254 36.942 65.897 1.00 9.70 598 THR A CA 1
ATOM 2197 C C . THR A 1 297 ? 21.788 36.091 67.047 1.00 9.37 598 THR A C 1
ATOM 2198 O O . THR A 1 297 ? 22.968 36.143 67.352 1.00 10.28 598 THR A O 1
ATOM 2202 N N . SER A 1 298 ? 20.917 35.296 67.664 1.00 8.54 599 SER A N 1
ATOM 2203 C CA . SER A 1 298 ? 21.304 34.294 68.630 1.00 8.37 599 SER A CA 1
ATOM 2204 C C . SER A 1 298 ? 20.185 33.281 68.745 1.00 7.84 599 SER A C 1
ATOM 2205 O O . SER A 1 298 ? 19.029 33.619 68.552 1.00 9.24 599 SER A O 1
ATOM 2208 N N . GLY A 1 299 ? 20.519 32.036 69.021 1.00 8.05 600 GLY A N 1
ATOM 2209 C CA . GLY A 1 299 ? 19.540 30.981 69.121 1.00 8.04 600 GLY A CA 1
ATOM 2210 C C . GLY A 1 299 ? 18.668 31.130 70.353 1.00 7.61 600 GLY A C 1
ATOM 2211 O O . GLY A 1 299 ? 19.143 31.572 71.390 1.00 8.69 600 GLY A O 1
ATOM 2212 N N . ARG A 1 300 ? 17.401 30.752 70.237 1.00 7.58 601 ARG A N 1
ATOM 2213 C CA . ARG A 1 300 ? 16.443 30.910 71.321 1.00 7.46 601 ARG A CA 1
ATOM 2214 C C . ARG A 1 300 ? 15.193 30.117 70.999 1.00 6.99 601 ARG A C 1
ATOM 2215 O O . ARG A 1 300 ? 14.912 29.836 69.834 1.00 7.89 601 ARG A O 1
ATOM 2223 N N . SER A 1 301 ? 14.446 29.783 72.042 1.00 6.71 602 SER A N 1
ATOM 2224 C CA . SER A 1 301 ? 13.122 29.176 71.900 1.00 6.60 602 SER A CA 1
ATOM 2225 C C . SER A 1 301 ? 12.072 30.023 72.593 1.00 6.90 602 SER A C 1
ATOM 2226 O O . SER A 1 301 ? 12.393 30.981 73.288 1.00 7.81 602 SER A O 1
ATOM 2229 N N . GLY A 1 302 ? 10.802 29.693 72.410 1.00 6.56 603 GLY A N 1
ATOM 2230 C CA . GLY A 1 302 ? 9.757 30.331 73.206 1.00 6.46 603 GLY A CA 1
ATOM 2231 C C . GLY A 1 302 ? 9.542 31.795 72.917 1.00 7.03 603 GLY A C 1
ATOM 2232 O O . GLY A 1 302 ? 9.168 32.539 73.813 1.00 8.03 603 GLY A O 1
ATOM 2233 N N . VAL A 1 303 ? 9.735 32.189 71.670 1.00 6.76 604 VAL A N 1
ATOM 2234 C CA . VAL A 1 303 ? 9.521 33.567 71.253 1.00 7.05 604 VAL A CA 1
ATOM 2235 C C . VAL A 1 303 ? 8.074 33.854 70.891 1.00 7.51 604 VAL A C 1
ATOM 2236 O O . VAL A 1 303 ? 7.318 32.947 70.526 1.00 8.38 604 VAL A O 1
ATOM 2240 N N . GLY A 1 304 ? 7.704 35.126 70.964 1.00 6.64 605 GLY A N 1
ATOM 2241 C CA . GLY A 1 304 ? 6.454 35.583 70.366 1.00 7.22 605 GLY A CA 1
ATOM 2242 C C . GLY A 1 304 ? 6.772 36.239 69.048 1.00 7.64 605 GLY A C 1
ATOM 2243 O O . GLY A 1 304 ? 7.754 36.944 68.941 1.00 9.40 605 GLY A O 1
ATOM 2244 N N . VAL A 1 305 ? 5.978 35.986 68.029 1.00 7.96 606 VAL A N 1
ATOM 2245 C CA A VAL A 1 305 ? 6.277 36.443 66.665 0.50 8.19 606 VAL A CA 1
ATOM 2246 C CA B VAL A 1 305 ? 6.286 36.514 66.707 0.50 8.56 606 VAL A CA 1
ATOM 2247 C C . VAL A 1 305 ? 5.029 37.012 66.025 1.00 8.60 606 VAL A C 1
ATOM 2248 O O . VAL A 1 305 ? 3.953 36.482 66.236 1.00 10.94 606 VAL A O 1
ATOM 2255 N N . ALA A 1 306 ? 5.188 38.042 65.215 1.00 7.53 607 ALA A N 1
ATOM 2256 C CA . ALA A 1 306 ? 4.091 38.565 64.411 1.00 8.32 607 ALA A CA 1
ATOM 2257 C C . ALA A 1 306 ? 4.657 39.416 63.300 1.00 8.15 607 ALA A C 1
ATOM 2258 O O . ALA A 1 306 ? 5.842 39.728 63.292 1.00 8.82 607 ALA A O 1
ATOM 2260 N N . VAL A 1 307 ? 3.799 39.779 62.362 1.00 8.11 608 VAL A N 1
ATOM 2261 C CA . VAL A 1 307 ? 4.191 40.548 61.190 1.00 7.94 608 VAL A CA 1
ATOM 2262 C C . VAL A 1 307 ? 3.430 41.866 61.113 1.00 8.87 608 VAL A C 1
ATOM 2263 O O . VAL A 1 307 ? 2.212 41.883 61.255 1.00 9.87 608 VAL A O 1
ATOM 2267 N N . THR A 1 308 ? 4.155 42.962 60.898 1.00 9.19 609 THR A N 1
ATOM 2268 C CA . THR A 1 308 ? 3.520 44.246 60.575 1.00 10.78 609 THR A CA 1
ATOM 2269 C C . THR A 1 308 ? 4.491 45.117 59.815 1.00 11.13 609 THR A C 1
ATOM 2270 O O . THR A 1 308 ? 5.689 44.864 59.853 1.00 9.92 609 THR A O 1
#

Radius of gyration: 16.88 Å; Cα contacts (8 Å, |Δi|>4): 926; chains: 1; bounding box: 44×44×44 Å

Organism: Homo sapiens (NCBI:txid9606)

Secondary structure (DSSP, 8-state):
------EEEE--EESEE---EEEEETTTTEEEE-PPPSS--BS-EEEEETTEEEEE--EEEETTEEEE---EEEEE---EEEE-------BT-EEEEETTEEEEE--EETTEE---EEEEETTTTEEEE-------BS-EEEEETTEEEEE--B-SS-B---EEEEETTTTEE--------BS-EEEEETTEEEEE--B-SSSB---EEEEETTTTEEEE-------BS-EEEEETTEEEEE--B-SS-B---EEEEETTTTEEEEEE-----BS-EEEE-

B-factor: mean 11.6, std 6.32, range [4.29, 48.19]

Foldseek 3Di:
DDDFKWKWWAWFDDQWIFFWIWTAGLVVGDIDTFDTHPAGFFQWAWEDFPQKIKTAWGWTGHPVDIFTFQWIWIAHVVSDIDTFDGPAGFGQWEWEDAPRKIKIAWHDGVLRTFQWIWIAHVVVRDIDTFDGPARFHLWYWEDDPRKIKIAWHARSDDTAQDMWIADVVVRDIDADGPARFGQWYWYDADQWIKTAWHDRPPFTFQWMWIARPVVRDIDTFDGPARFGQWYWEDDPRKIKIAWGDGPDDTFQWIWIAHPVVSDIDTRHGPDGGGRIHMYMD

Solvent-accessible surface area: 11984 Å² total

Nearest PDB structures (foldseek):
  6tg8-assembly1_AAA  TM=9.911E-01  e=7.852E-48  Homo sapiens
  8pjt-assembly4_D  TM=9.663E-01  e=5.508E-31  synthetic construct
  7on7-assembly2_B  TM=9.532E-01  e=2.695E-31  synthetic construct
  6ttk-assembly3_C  TM=9.656E-01  e=4.483E-30  Homo sapiens
  2xn4-assembly2_B  TM=9.700E-01  e=1.998E-27  Homo sapiens

CATH classification: 2.120.10.80

GO terms:
  GO:0043161 proteasome-mediated ubiquitin-dependent protein catabolic process (P, IDA)
  GO:1902883 negative regulation of response to oxidative stress (P, IDA)
  GO:0006511 ubiquitin-dependent protein catabolic process (P, IDA)
  GO:1990756 ubiquitin-like ligase-substrate adaptor activity (F, IDA)
  GO:0140416 transcription regulator inhibitor activity (F, IDA)
  GO:0000122 negative regulation of transcription by RNA polymerase II (P, IDA)
  GO:0005829 cytosol (C, TAS)
  GO:0032436 positive regulation of proteasomal ubiquitin-dependent protein catabolic process (P, TAS)
  GO:0061629 RNA polymerase II-specific DNA-binding transcription factor binding (F, IPI)
  GO:0005515 protein binding (F, IPI)
  GO:0034599 cellular response to oxidative stress (P, IDA)
  GO:0005737 cytoplasm (C, IDA)
  GO:0016234 inclusion body (C, IDA)
  GO:0010506 regulation of autophagy (P, IDA)
  GO:0031463 Cul3-RING ubiquitin ligase complex (C, IDA)
  GO:0016567 protein ubiquitination (P, IDA)
  GO:0005634 nucleus (C, EXP)
  GO:0005737 cytoplasm (C, EXP)
  GO:0005654 nucleoplasm (C, IDA)
  GO:0005829 cytosol (C, IDA)

InterPro domains:
  IPR000210 BTB/POZ domain [PF00651] (67-178)
  IPR000210 BTB/POZ domain [PS50097] (77-149)
  IPR000210 BTB/POZ domain [SM00225] (77-179)
  IPR006652 Kelch repeat type 1 [PF01344] (321-359)
  IPR006652 Kelch repeat type 1 [PF01344] (361-410)
  IPR006652 Kelch repeat type 1 [PF01344] (412-456)
  IPR006652 Kelch repeat type 1 [SM00612] (327-372)
  IPR006652 Kelch repeat type 1 [SM00612] (373-423)
  IPR006652 Kelch repeat type 1 [SM00612] (424-470)
  IPR006652 Kelch repeat type 1 [SM00612] (471-517)
  IPR006652 Kelch repeat type 1 [SM00612] (518-564)
  IPR006652 Kelch repeat type 1 [SM00612] (565-611)
  IPR011333 SKP1/BTB/POZ domain superfamily [G3DSA:3.30.710.10] (45-180)
  IPR011333 SKP1/BTB/POZ domain superfamily [SSF54695] (53-177)
  IPR011705 BTB/Kelch-associated [PF07707] (184-284)
  IPR011705 BTB/Kelch-associated [SM00875] (184-286)
  IPR015915 Kelch-type beta-propeller [G3DSA:2.120.10.80] (309-624)
  IPR015915 Kelch-type beta-propeller [SSF117281] (327-608)
  IPR017096 BTB-kelch protein [PIRSF037037] (39-613)
  IPR030563 Kelch-like ECH-associated protein 1, BTB/POZ domain [cd18248] (56-180)